Protein AF-0000000069873260 (afdb_homodimer)

Foldseek 3Di:
DDDDFKDKDKFFWQFAWDWDADPVGKIKIKTKGWGKDWDQDPVRDIDIDTDIAIEMEIHPQRVCRNVPGGGGFMKMFMFGKDKDWDADPVVRDIDIDIHTYGPDMDGDDDPPPPPPVPPPPPPPPPPPPCPDDDDDPDPPPPPPDDDPPPDPPPPPPDDPDDDPDD/DDDDFKDKDKFFWQFAWDWDADPVGKIKIKTKGWGKDWDQDPVRDIDIDTDIAIEMEIHPQRVCRNVPGGGGFMKMFMFGKDKDWDADPVVRDIDIDIHTYGPDMDGDDDPPPPPPVPPPPPPPPPPDPDPDDDDDPPPPPCPPDDDDDPPDDPPPPDDPPDDDDD

InterPro domains:
  IPR000424 Primosome PriB/single-strand DNA-binding [PF00436] (4-107)
  IPR000424 Primosome PriB/single-strand DNA-binding [PS50935] (4-109)
  IPR000424 Primosome PriB/single-strand DNA-binding [cd04496] (7-107)
  IPR011344 Single-stranded DNA-binding protein [MF_00984] (4-112)
  IPR011344 Single-stranded DNA-binding protein [PIRSF002070] (3-156)
  IPR011344 Single-stranded DNA-binding protein [PTHR10302] (4-121)
  IPR011344 Single-stranded DNA-binding protein [TIGR00621] (2-166)
  IPR012340 Nucleic acid-binding, OB-fold [G3DSA:2.40.50.140] (2-146)
  IPR012340 Nucleic acid-binding, OB-fold [SSF50249] (4-166)

Structure (mmCIF, N/CA/C/O backbone):
data_AF-0000000069873260-model_v1
#
loop_
_entity.id
_entity.type
_entity.pdbx_description
1 polymer 'Single-stranded DNA-binding protein'
#
loop_
_atom_site.group_PDB
_atom_site.id
_atom_site.type_symbol
_atom_site.label_atom_id
_atom_site.label_alt_id
_atom_site.label_comp_id
_atom_site.label_asym_id
_atom_site.label_entity_id
_atom_site.label_seq_id
_atom_site.pdbx_PDB_ins_code
_atom_site.Cartn_x
_atom_site.Cartn_y
_atom_site.Cartn_z
_atom_site.occupancy
_atom_site.B_iso_or_equiv
_atom_site.auth_seq_id
_atom_site.auth_comp_id
_atom_site.auth_asym_id
_atom_site.auth_atom_id
_atom_site.pdbx_PDB_model_num
ATOM 1 N N . MET A 1 1 ? -17.781 8.922 6.867 1 67.12 1 MET A N 1
ATOM 2 C CA . MET A 1 1 ? -16.656 9.523 6.156 1 67.12 1 MET A CA 1
ATOM 3 C C . MET A 1 1 ? -16.188 8.617 5.02 1 67.12 1 MET A C 1
ATOM 5 O O . MET A 1 1 ? -16.312 7.398 5.094 1 67.12 1 MET A O 1
ATOM 9 N N . ALA A 1 2 ? -15.969 9.203 3.855 1 74.94 2 ALA A N 1
ATOM 10 C CA . ALA A 1 2 ? -15.586 8.398 2.699 1 74.94 2 ALA A CA 1
ATOM 11 C C . ALA A 1 2 ? -14.203 7.781 2.891 1 74.94 2 ALA A C 1
ATOM 13 O O . ALA A 1 2 ? -13.305 8.422 3.434 1 74.94 2 ALA A O 1
ATOM 14 N N . ASN A 1 3 ? -14.031 6.441 2.807 1 91.12 3 ASN A N 1
ATOM 15 C CA . ASN A 1 3 ? -12.766 5.73 2.893 1 91.12 3 ASN A CA 1
ATOM 16 C C . ASN A 1 3 ? -12.352 5.148 1.542 1 91.12 3 ASN A C 1
ATOM 18 O O . ASN A 1 3 ? -13.211 4.77 0.739 1 91.12 3 ASN A O 1
ATOM 22 N N . LEU A 1 4 ? -11.117 5.305 1.241 1 97.25 4 LEU A N 1
ATOM 23 C CA . LEU A 1 4 ? -10.531 4.73 0.037 1 97.25 4 LEU A CA 1
ATOM 24 C C . LEU A 1 4 ? -9.227 4.004 0.363 1 97.25 4 LEU A C 1
ATOM 26 O O . LEU A 1 4 ? -8.383 4.527 1.094 1 97.25 4 LEU A O 1
ATOM 30 N N . ASN A 1 5 ? -9.125 2.854 -0.069 1 98.56 5 ASN A N 1
ATOM 31 C CA . ASN A 1 5 ? -7.953 1.996 0.044 1 98.56 5 ASN A CA 1
ATOM 32 C C . ASN A 1 5 ? -7.746 1.161 -1.217 1 98.56 5 ASN A C 1
ATOM 34 O O . ASN A 1 5 ? -8.281 0.054 -1.327 1 98.56 5 ASN A O 1
ATOM 38 N N . LYS A 1 6 ? -7.012 1.732 -2.15 1 98.81 6 LYS A N 1
ATOM 39 C CA . LYS A 1 6 ? -6.832 1.068 -3.438 1 98.81 6 LYS A CA 1
ATOM 40 C C . LYS A 1 6 ? -5.363 1.075 -3.859 1 98.81 6 LYS A C 1
ATOM 42 O O . LYS A 1 6 ? -4.68 2.092 -3.723 1 98.81 6 LYS A O 1
ATOM 47 N N . VAL A 1 7 ? -4.91 -0.075 -4.316 1 98.88 7 VAL A N 1
ATOM 48 C CA . VAL A 1 7 ? -3.533 -0.26 -4.762 1 98.88 7 VAL A CA 1
ATOM 49 C C . VAL A 1 7 ? -3.52 -0.895 -6.152 1 98.88 7 VAL A C 1
ATOM 51 O O . VAL A 1 7 ? -4.285 -1.823 -6.426 1 98.88 7 VAL A O 1
ATOM 54 N N . PHE A 1 8 ? -2.68 -0.428 -7.012 1 98.88 8 PHE A N 1
ATOM 55 C CA . PHE A 1 8 ? -2.418 -0.994 -8.328 1 98.88 8 PHE A CA 1
ATOM 56 C C . PHE A 1 8 ? -0.93 -1.269 -8.516 1 98.88 8 PHE A C 1
ATOM 58 O O . PHE A 1 8 ? -0.11 -0.351 -8.445 1 98.88 8 PHE A O 1
ATOM 65 N N . LEU A 1 9 ? -0.632 -2.49 -8.805 1 98.75 9 LEU A N 1
ATOM 66 C CA . LEU A 1 9 ? 0.763 -2.898 -8.938 1 98.75 9 LEU A CA 1
ATOM 67 C C . LEU A 1 9 ? 0.983 -3.684 -10.227 1 98.75 9 LEU A C 1
ATOM 69 O O . LEU A 1 9 ? 0.103 -4.43 -10.664 1 98.75 9 LEU A O 1
ATOM 73 N N . MET A 1 10 ? 2.09 -3.459 -10.727 1 98.44 10 MET A N 1
ATOM 74 C CA . MET A 1 10 ? 2.609 -4.32 -11.781 1 98.44 10 MET A CA 1
ATOM 75 C C . MET A 1 10 ? 4.09 -4.617 -11.562 1 98.44 10 MET A C 1
ATOM 77 O O . MET A 1 10 ? 4.898 -3.697 -11.422 1 98.44 10 MET A O 1
ATOM 81 N N . GLY A 1 11 ? 4.449 -5.77 -11.43 1 98 11 GLY A N 1
ATOM 82 C CA . GLY A 1 11 ? 5.809 -6.238 -11.211 1 98 11 GLY A CA 1
ATOM 83 C C . GLY A 1 11 ? 5.988 -7.715 -11.516 1 98 11 GLY A C 1
ATOM 84 O O . GLY A 1 11 ? 5.098 -8.352 -12.086 1 98 11 GLY A O 1
ATOM 85 N N . ASN A 1 12 ? 7.176 -8.234 -11.227 1 97.56 12 ASN A N 1
ATOM 86 C CA . ASN A 1 12 ? 7.5 -9.633 -11.484 1 97.56 12 ASN A CA 1
ATOM 87 C C . ASN A 1 12 ? 7.629 -10.422 -10.188 1 97.56 12 ASN A C 1
ATOM 89 O O . ASN A 1 12 ? 8.156 -9.914 -9.195 1 97.56 12 ASN A O 1
ATOM 93 N N . LEU A 1 13 ? 7.188 -11.648 -10.258 1 98.19 13 LEU A N 1
ATOM 94 C CA . LEU A 1 13 ? 7.332 -12.508 -9.086 1 98.19 13 LEU A CA 1
ATOM 95 C C . LEU A 1 13 ? 8.805 -12.789 -8.797 1 98.19 13 LEU A C 1
ATOM 97 O O . LEU A 1 13 ? 9.586 -13.055 -9.719 1 98.19 13 LEU A O 1
ATOM 101 N N . THR A 1 14 ? 9.164 -12.766 -7.555 1 98.38 14 THR A N 1
ATOM 102 C CA . THR A 1 14 ? 10.547 -13.023 -7.156 1 98.38 14 THR A CA 1
ATOM 103 C C . THR A 1 14 ? 10.758 -14.516 -6.891 1 98.38 14 THR A C 1
ATOM 105 O O . THR A 1 14 ? 11.898 -14.969 -6.77 1 98.38 14 THR A O 1
ATOM 108 N N . ALA A 1 15 ? 9.75 -15.234 -6.715 1 98.56 15 ALA A N 1
ATOM 109 C CA . ALA A 1 15 ? 9.758 -16.672 -6.457 1 98.56 15 ALA A CA 1
ATOM 110 C C . ALA A 1 15 ? 8.461 -17.312 -6.93 1 98.56 15 ALA A C 1
ATOM 112 O O . ALA A 1 15 ? 7.508 -16.625 -7.293 1 98.56 15 ALA A O 1
ATOM 113 N N . ASP A 1 16 ? 8.477 -18.562 -6.918 1 98.69 16 ASP A N 1
ATOM 114 C CA . ASP A 1 16 ? 7.254 -19.281 -7.27 1 98.69 16 ASP A CA 1
ATOM 115 C C . ASP A 1 16 ? 6.164 -19.047 -6.227 1 98.69 16 ASP A C 1
ATOM 117 O O . ASP A 1 16 ? 6.445 -18.984 -5.027 1 98.69 16 ASP A O 1
ATOM 121 N N . PRO A 1 17 ? 4.906 -19 -6.691 1 98.62 17 PRO A N 1
ATOM 122 C CA . PRO A 1 17 ? 3.803 -18.812 -5.75 1 98.62 17 PRO A CA 1
ATOM 123 C C . PRO A 1 17 ? 3.641 -19.984 -4.789 1 98.62 17 PRO A C 1
ATOM 125 O O . PRO A 1 17 ? 3.963 -21.125 -5.141 1 98.62 17 PRO A O 1
ATOM 128 N N . GLU A 1 18 ? 3.18 -19.688 -3.656 1 98 18 GLU A N 1
ATOM 129 C CA . GLU A 1 18 ? 2.896 -20.703 -2.652 1 98 18 GLU A CA 1
ATOM 130 C C . GLU A 1 18 ? 1.397 -20.828 -2.402 1 98 18 GLU A C 1
ATOM 132 O O . GLU A 1 18 ? 0.84 -20.125 -1.562 1 98 18 GLU A O 1
ATOM 137 N N . LEU A 1 19 ? 0.791 -21.734 -3.078 1 98.31 19 LEU A N 1
ATOM 138 C CA . LEU A 1 19 ? -0.64 -21.984 -2.924 1 98.31 19 LEU A CA 1
ATOM 139 C C . LEU A 1 19 ? -0.907 -22.938 -1.759 1 98.31 19 LEU A C 1
ATOM 141 O O . LEU A 1 19 ? -0.305 -24 -1.675 1 98.31 19 LEU A O 1
ATOM 145 N N . ARG A 1 20 ? -1.688 -22.578 -0.923 1 98.5 20 ARG A N 1
ATOM 146 C CA . ARG A 1 20 ? -2.133 -23.406 0.198 1 98.5 20 ARG A CA 1
ATOM 147 C C . ARG A 1 20 ? -3.637 -23.266 0.41 1 98.5 20 ARG A C 1
ATOM 149 O O . ARG A 1 20 ? -4.293 -22.453 -0.234 1 98.5 20 ARG A O 1
ATOM 156 N N . TYR A 1 21 ? -4.105 -24.156 1.241 1 98.12 21 TYR A N 1
ATOM 157 C CA . TYR A 1 21 ? -5.523 -24.125 1.587 1 98.12 21 TYR A CA 1
ATOM 158 C C . TYR A 1 21 ? -5.715 -24.047 3.098 1 98.12 21 TYR A C 1
ATOM 160 O O . TYR A 1 21 ? -5.004 -24.719 3.852 1 98.12 21 TYR A O 1
ATOM 168 N N . THR A 1 22 ? -6.609 -23.203 3.52 1 97.5 22 THR A N 1
ATOM 169 C CA . THR A 1 22 ? -6.965 -23.172 4.934 1 97.5 22 THR A CA 1
ATOM 170 C C . THR A 1 22 ? -7.711 -24.438 5.332 1 97.5 22 THR A C 1
ATOM 172 O O . THR A 1 22 ? -8.172 -25.188 4.473 1 97.5 22 THR A O 1
ATOM 175 N N . PRO A 1 23 ? -7.863 -24.688 6.688 1 96.94 23 PRO A N 1
ATOM 176 C CA . PRO A 1 23 ? -8.609 -25.875 7.125 1 96.94 23 PRO A CA 1
ATOM 177 C C . PRO A 1 23 ? -10.047 -25.875 6.609 1 96.94 23 PRO A C 1
ATOM 179 O O . PRO A 1 23 ? -10.633 -26.953 6.41 1 96.94 23 PRO A O 1
ATOM 182 N N . LYS A 1 24 ? -10.555 -24.781 6.363 1 95.44 24 LYS A N 1
ATOM 183 C CA . LYS A 1 24 ? -11.922 -24.672 5.867 1 95.44 24 LYS A CA 1
ATOM 184 C C . LYS A 1 24 ? -11.977 -24.828 4.352 1 95.44 24 LYS A C 1
ATOM 186 O O . LYS A 1 24 ? -13.039 -24.703 3.742 1 95.44 24 LYS A O 1
ATOM 191 N N . GLY A 1 25 ? -10.82 -24.984 3.709 1 97.19 25 GLY A N 1
ATOM 192 C CA . GLY A 1 25 ? -10.773 -25.25 2.281 1 97.19 25 GLY A CA 1
ATOM 193 C C . GLY A 1 25 ? -10.594 -24 1.438 1 97.19 25 GLY A C 1
ATOM 194 O O . GLY A 1 25 ? -10.711 -24.062 0.211 1 97.19 25 GLY A O 1
ATOM 195 N N . THR A 1 26 ? -10.375 -22.891 2.068 1 98 26 THR A N 1
ATOM 196 C CA . THR A 1 26 ? -10.195 -21.641 1.329 1 98 26 THR A CA 1
ATOM 197 C C . THR A 1 26 ? -8.766 -21.531 0.796 1 98 26 THR A C 1
ATOM 199 O O . THR A 1 26 ? -7.805 -21.734 1.541 1 98 26 THR A O 1
ATOM 202 N N . ALA A 1 27 ? -8.656 -21.266 -0.474 1 98.75 27 ALA A N 1
ATOM 203 C CA . ALA A 1 27 ? -7.344 -21.141 -1.102 1 98.75 27 ALA A CA 1
ATOM 204 C C . ALA A 1 27 ? -6.68 -19.828 -0.705 1 98.75 27 ALA A C 1
ATOM 206 O O . ALA A 1 27 ? -7.336 -18.781 -0.637 1 98.75 27 ALA A O 1
ATOM 207 N N . VAL A 1 28 ? -5.441 -19.859 -0.455 1 98.75 28 VAL A N 1
ATOM 208 C CA . VAL A 1 28 ? -4.617 -18.688 -0.187 1 98.75 28 VAL A CA 1
ATOM 209 C C . VAL A 1 28 ? -3.273 -18.828 -0.901 1 98.75 28 VAL A C 1
ATOM 211 O O . VAL A 1 28 ? -2.631 -19.875 -0.832 1 98.75 28 VAL A O 1
ATOM 214 N N . THR A 1 29 ? -2.787 -17.812 -1.567 1 98.88 29 THR A N 1
ATOM 215 C CA . THR A 1 29 ? -1.483 -17.812 -2.223 1 98.88 29 THR A CA 1
ATOM 216 C C . THR A 1 29 ? -0.712 -16.531 -1.878 1 98.88 29 THR A C 1
ATOM 218 O O . THR A 1 29 ? -1.242 -15.43 -2 1 98.88 29 THR A O 1
ATOM 221 N N . ASP A 1 30 ? 0.427 -16.641 -1.426 1 98.62 30 ASP A N 1
ATOM 222 C CA . ASP A 1 30 ? 1.322 -15.516 -1.209 1 98.62 30 ASP A CA 1
ATOM 223 C C . ASP A 1 30 ? 2.336 -15.391 -2.344 1 98.62 30 ASP A C 1
ATOM 225 O O . ASP A 1 30 ? 2.93 -16.391 -2.764 1 98.62 30 ASP A O 1
ATOM 229 N N . ILE A 1 31 ? 2.506 -14.211 -2.83 1 98.62 31 ILE A N 1
ATOM 230 C CA . ILE A 1 31 ? 3.555 -13.914 -3.799 1 98.62 31 ILE A CA 1
ATOM 231 C C . ILE A 1 31 ? 4.324 -12.672 -3.361 1 98.62 31 ILE A C 1
ATOM 233 O O . ILE A 1 31 ? 3.846 -11.898 -2.527 1 98.62 31 ILE A O 1
ATOM 237 N N . ARG A 1 32 ? 5.473 -12.578 -3.879 1 98.5 32 ARG A N 1
ATOM 238 C CA . ARG A 1 32 ? 6.277 -11.375 -3.711 1 98.5 32 ARG A CA 1
ATOM 239 C C . ARG A 1 32 ? 6.625 -10.758 -5.062 1 98.5 32 ARG A C 1
ATOM 241 O O . ARG A 1 32 ? 7.168 -11.43 -5.938 1 98.5 32 ARG A O 1
ATOM 248 N N . LEU A 1 33 ? 6.32 -9.469 -5.188 1 98.44 33 LEU A N 1
ATOM 249 C CA . LEU A 1 33 ? 6.555 -8.758 -6.441 1 98.44 33 LEU A CA 1
ATOM 250 C C . LEU A 1 33 ? 7.781 -7.863 -6.336 1 98.44 33 LEU A C 1
ATOM 252 O O . LEU A 1 33 ? 7.996 -7.211 -5.312 1 98.44 33 LEU A O 1
ATOM 256 N N . ALA A 1 34 ? 8.594 -7.922 -7.32 1 98.38 34 ALA A N 1
ATOM 257 C CA . ALA A 1 34 ? 9.594 -6.891 -7.566 1 98.38 34 ALA A CA 1
ATOM 258 C C . ALA A 1 34 ? 9.062 -5.82 -8.508 1 98.38 34 ALA A C 1
ATOM 260 O O . ALA A 1 34 ? 8.727 -6.109 -9.664 1 98.38 34 ALA A O 1
ATOM 261 N N . ILE A 1 35 ? 8.945 -4.602 -8.078 1 97.94 35 ILE A N 1
ATOM 262 C CA . ILE A 1 35 ? 8.43 -3.488 -8.867 1 97.94 35 ILE A CA 1
ATOM 263 C C . ILE A 1 35 ? 9.523 -2.438 -9.047 1 97.94 35 ILE A C 1
ATOM 265 O O . ILE A 1 35 ? 9.961 -1.812 -8.07 1 97.94 35 ILE A O 1
ATOM 269 N N . ASN A 1 36 ? 9.867 -2.186 -10.273 1 95.44 36 ASN A N 1
ATOM 270 C CA . ASN A 1 36 ? 10.945 -1.249 -10.555 1 95.44 36 ASN A CA 1
ATOM 271 C C . ASN A 1 36 ? 10.414 0.153 -10.836 1 95.44 36 ASN A C 1
ATOM 273 O O . ASN A 1 36 ? 9.312 0.31 -11.367 1 95.44 36 ASN A O 1
ATOM 277 N N . ARG A 1 37 ? 11.203 0.999 -10.391 1 91.69 37 ARG A N 1
ATOM 278 C CA . ARG A 1 37 ? 10.938 2.406 -10.672 1 91.69 37 ARG A CA 1
ATOM 279 C C . ARG A 1 37 ? 12.172 3.098 -11.234 1 91.69 37 ARG A C 1
ATOM 281 O O . ARG A 1 37 ? 13.273 2.951 -10.703 1 91.69 37 ARG A O 1
ATOM 288 N N . TYR A 1 38 ? 11.883 3.836 -12.367 1 87.5 38 TYR A N 1
ATOM 289 C CA . TYR A 1 38 ? 12.953 4.625 -12.969 1 87.5 38 TYR A CA 1
ATOM 290 C C . TYR A 1 38 ? 12.719 6.117 -12.758 1 87.5 38 TYR A C 1
ATOM 292 O O . TYR A 1 38 ? 11.602 6.609 -12.969 1 87.5 38 TYR A O 1
ATOM 300 N N . TYR A 1 39 ? 13.797 6.762 -12.234 1 82 39 TYR A N 1
ATOM 301 C CA . TYR A 1 39 ? 13.625 8.195 -12.031 1 82 39 TYR A CA 1
ATOM 302 C C . TYR A 1 39 ? 14.953 8.93 -12.219 1 82 39 TYR A C 1
ATOM 304 O O . TYR A 1 39 ? 16.016 8.32 -12.164 1 82 39 TYR A O 1
ATOM 312 N N . ALA A 1 40 ? 14.758 10.141 -12.734 1 78.44 40 ALA A N 1
ATOM 313 C CA . ALA A 1 40 ? 15.93 10.977 -12.977 1 78.44 40 ALA A CA 1
ATOM 314 C C . ALA A 1 40 ? 16.531 11.477 -11.656 1 78.44 40 ALA A C 1
ATOM 316 O O . ALA A 1 40 ? 15.82 12.07 -10.836 1 78.44 40 ALA A O 1
ATOM 317 N N . GLY A 1 41 ? 17.719 11.07 -11.297 1 71.88 41 GLY A N 1
ATOM 318 C CA . GLY A 1 41 ? 18.406 11.547 -10.109 1 71.88 41 GLY A CA 1
ATOM 319 C C . GLY A 1 41 ? 18.938 12.961 -10.258 1 71.88 41 GLY A C 1
ATOM 320 O O . GLY A 1 41 ? 18.625 13.648 -11.227 1 71.88 41 GLY A O 1
ATOM 321 N N . ASP A 1 42 ? 19.547 13.523 -9.195 1 68.31 42 ASP A N 1
ATOM 322 C CA . ASP A 1 42 ? 20.109 14.875 -9.156 1 68.31 42 ASP A CA 1
ATOM 323 C C . ASP A 1 42 ? 21.047 15.117 -10.336 1 68.31 42 ASP A C 1
ATOM 325 O O . ASP A 1 42 ? 21.078 16.203 -10.898 1 68.31 42 ASP A O 1
ATOM 329 N N . ASN A 1 43 ? 21.781 14.141 -10.688 1 68.81 43 ASN A N 1
ATOM 330 C CA . ASN A 1 43 ? 22.766 14.336 -11.742 1 68.81 43 ASN A CA 1
ATOM 331 C C . ASN A 1 43 ? 22.266 13.82 -13.086 1 68.81 43 ASN A C 1
ATOM 333 O O . ASN A 1 43 ? 23.047 13.414 -13.938 1 68.81 43 ASN A O 1
ATOM 337 N N . SER A 1 44 ? 21.016 13.859 -13.172 1 68.25 44 SER A N 1
ATOM 338 C CA . SER A 1 44 ? 20.406 13.469 -14.438 1 68.25 44 SER A CA 1
ATOM 339 C C . SER A 1 44 ? 20.672 12.008 -14.758 1 68.25 44 SER A C 1
ATOM 341 O O . SER A 1 44 ? 20.547 11.578 -15.906 1 68.25 44 SER A O 1
ATOM 343 N N . GLU A 1 45 ? 21.375 11.383 -13.836 1 76.56 45 GLU A N 1
ATOM 344 C CA . GLU A 1 45 ? 21.578 9.953 -14.07 1 76.56 45 GLU A CA 1
ATOM 345 C C . GLU A 1 45 ? 20.328 9.156 -13.664 1 76.56 45 GLU A C 1
ATOM 347 O O . GLU A 1 45 ? 19.719 9.445 -12.641 1 76.56 45 GLU A O 1
ATOM 352 N N . ARG A 1 46 ? 19.938 8.391 -14.547 1 80.19 46 ARG A N 1
ATOM 353 C CA . ARG A 1 46 ? 18.797 7.504 -14.312 1 80.19 46 ARG A CA 1
ATOM 354 C C . ARG A 1 46 ? 19.078 6.559 -13.148 1 80.19 46 ARG A C 1
ATOM 356 O O . ARG A 1 46 ? 20.109 5.895 -13.117 1 80.19 46 ARG A O 1
ATOM 363 N N . GLN A 1 47 ? 18.25 6.746 -12.094 1 86.25 47 GLN A N 1
ATOM 364 C CA . GLN A 1 47 ? 18.359 5.855 -10.945 1 86.25 47 GLN A CA 1
ATOM 365 C C . GLN A 1 47 ? 17.219 4.84 -10.93 1 86.25 47 GLN A C 1
ATOM 367 O O . GLN A 1 47 ? 16.125 5.125 -11.414 1 86.25 47 GLN A O 1
ATOM 372 N N . GLU A 1 48 ? 17.578 3.66 -10.586 1 87.75 48 GLU A N 1
ATOM 373 C CA . GLU A 1 48 ? 16.594 2.582 -10.5 1 87.75 48 GLU A CA 1
ATOM 374 C C . GLU A 1 48 ? 16.406 2.125 -9.055 1 87.75 48 GLU A C 1
ATOM 376 O O . GLU A 1 48 ? 17.375 1.991 -8.305 1 87.75 48 GLU A O 1
ATOM 381 N N . GLU A 1 49 ? 15.164 2.006 -8.727 1 91.88 49 GLU A N 1
ATOM 382 C CA . GLU A 1 49 ? 14.805 1.464 -7.414 1 91.88 49 GLU A CA 1
ATOM 383 C C . GLU A 1 49 ? 13.797 0.327 -7.543 1 91.88 49 GLU A C 1
ATOM 385 O O . GLU A 1 49 ? 12.875 0.398 -8.359 1 91.88 49 GLU A O 1
ATOM 390 N N . THR A 1 50 ? 14.031 -0.744 -6.723 1 96 50 THR A N 1
ATOM 391 C CA . THR A 1 50 ? 13.102 -1.866 -6.703 1 96 50 THR A CA 1
ATOM 392 C C . THR A 1 50 ? 12.359 -1.931 -5.371 1 96 50 THR A C 1
ATOM 394 O O . THR A 1 50 ? 12.969 -1.855 -4.309 1 96 50 THR A O 1
ATOM 397 N N . THR A 1 51 ? 11.094 -1.987 -5.488 1 97.94 51 THR A N 1
ATOM 398 C CA . THR A 1 51 ? 10.258 -2.201 -4.309 1 97.94 51 THR A CA 1
ATOM 399 C C . THR A 1 51 ? 9.727 -3.631 -4.273 1 97.94 51 THR A C 1
ATOM 401 O O . THR A 1 51 ? 9.102 -4.086 -5.234 1 97.94 51 THR A O 1
ATOM 404 N N . PHE A 1 52 ? 10.008 -4.293 -3.17 1 97.88 52 PHE A N 1
ATOM 405 C CA . PHE A 1 52 ? 9.461 -5.629 -2.986 1 97.88 52 PHE A CA 1
ATOM 406 C C . PHE A 1 52 ? 8.18 -5.582 -2.17 1 97.88 52 PHE A C 1
ATOM 408 O O . PHE A 1 52 ? 8.148 -5 -1.082 1 97.88 52 PHE A O 1
ATOM 415 N N . VAL A 1 53 ? 7.172 -6.152 -2.703 1 98.56 53 VAL A N 1
ATOM 416 C CA . VAL A 1 53 ? 5.859 -6.078 -2.064 1 98.56 53 VAL A CA 1
ATOM 417 C C . VAL A 1 53 ? 5.297 -7.484 -1.88 1 98.56 53 VAL A C 1
ATOM 419 O O . VAL A 1 53 ? 5.199 -8.25 -2.842 1 98.56 53 VAL A O 1
ATOM 422 N N . ASP A 1 54 ? 4.895 -7.785 -0.662 1 98.56 54 ASP A N 1
ATOM 423 C CA . ASP A 1 54 ? 4.168 -9.023 -0.387 1 98.56 54 ASP A CA 1
ATOM 424 C C . ASP A 1 54 ? 2.684 -8.867 -0.704 1 98.56 54 ASP A C 1
ATOM 426 O O . ASP A 1 54 ? 2.037 -7.934 -0.228 1 98.56 54 ASP A O 1
ATOM 430 N N . VAL A 1 55 ? 2.172 -9.766 -1.473 1 98.81 55 VAL A N 1
ATOM 431 C CA . VAL A 1 55 ? 0.766 -9.766 -1.866 1 98.81 55 VAL A CA 1
ATOM 432 C C . VAL A 1 55 ? 0.117 -11.086 -1.468 1 98.81 55 VAL A C 1
ATOM 434 O O . VAL A 1 55 ? 0.648 -12.156 -1.765 1 98.81 55 VAL A O 1
ATOM 437 N N . THR A 1 56 ? -1.012 -11.023 -0.832 1 98.88 56 THR A N 1
ATOM 438 C CA . THR A 1 56 ? -1.799 -12.211 -0.506 1 98.88 56 THR A CA 1
ATOM 439 C C . THR A 1 56 ? -3.066 -12.266 -1.355 1 98.88 56 THR A C 1
ATOM 441 O O . THR A 1 56 ? -3.801 -11.281 -1.45 1 98.88 56 THR A O 1
ATOM 444 N N . LEU A 1 57 ? -3.312 -13.328 -1.968 1 98.88 57 LEU A N 1
ATOM 445 C CA . LEU A 1 57 ? -4.496 -13.586 -2.781 1 98.88 57 LEU A CA 1
ATOM 446 C C . LEU A 1 57 ? -5.367 -14.664 -2.146 1 98.88 57 LEU A C 1
ATOM 448 O O . LEU A 1 57 ? -4.852 -15.641 -1.603 1 98.88 57 LEU A O 1
ATOM 452 N N . TRP A 1 58 ? -6.645 -14.508 -2.271 1 98.56 58 TRP A N 1
ATOM 453 C CA . TRP A 1 58 ? -7.582 -15.461 -1.691 1 98.56 58 TRP A CA 1
ATOM 454 C C . TRP A 1 58 ? -8.5 -16.031 -2.762 1 98.56 58 TRP A C 1
ATOM 456 O O . TRP A 1 58 ? -8.648 -15.461 -3.842 1 98.56 58 TRP A O 1
ATOM 466 N N . ASN A 1 59 ? -9.023 -17.219 -2.459 1 98.19 59 ASN A N 1
ATOM 467 C CA . ASN A 1 59 ? -10.062 -17.844 -3.266 1 98.19 59 ASN A CA 1
ATOM 468 C C . ASN A 1 59 ? -9.633 -18 -4.723 1 98.19 59 ASN A C 1
ATOM 470 O O . ASN A 1 59 ? -8.57 -18.562 -5 1 98.19 59 ASN A O 1
ATOM 474 N N . ARG A 1 60 ? -10.453 -17.594 -5.613 1 98.31 60 ARG A N 1
ATOM 475 C CA . ARG A 1 60 ? -10.203 -17.812 -7.031 1 98.31 60 ARG A CA 1
ATOM 476 C C . ARG A 1 60 ? -8.891 -17.172 -7.465 1 98.31 60 ARG A C 1
ATOM 478 O O . ARG A 1 60 ? -8.133 -17.75 -8.242 1 98.31 60 ARG A O 1
ATOM 485 N N . GLN A 1 61 ? -8.602 -15.969 -7.004 1 98.69 61 GLN A N 1
ATOM 486 C CA . GLN A 1 61 ? -7.363 -15.289 -7.363 1 98.69 61 GLN A CA 1
ATOM 487 C C . GLN A 1 61 ? -6.145 -16.078 -6.891 1 98.69 61 GLN A C 1
ATOM 489 O O . GLN A 1 61 ? -5.113 -16.094 -7.566 1 98.69 61 GLN A O 1
ATOM 494 N N . ALA A 1 62 ? -6.285 -16.672 -5.723 1 98.88 62 ALA A N 1
ATOM 495 C CA . ALA A 1 62 ? -5.215 -17.516 -5.195 1 98.88 62 ALA A CA 1
ATOM 496 C C . ALA A 1 62 ? -4.941 -18.703 -6.121 1 98.88 62 ALA A C 1
ATOM 498 O O . ALA A 1 62 ? -3.785 -19 -6.422 1 98.88 62 ALA A O 1
ATOM 499 N N . GLU A 1 63 ? -5.961 -19.281 -6.496 1 98.69 63 GLU A N 1
ATOM 500 C CA . GLU A 1 63 ? -5.832 -20.438 -7.375 1 98.69 63 GLU A CA 1
ATOM 501 C C . GLU A 1 63 ? -5.238 -20.047 -8.727 1 98.69 63 GLU A C 1
ATOM 503 O O . GLU A 1 63 ? -4.371 -20.75 -9.258 1 98.69 63 GLU A O 1
ATOM 508 N N . VAL A 1 64 ? -5.75 -18.969 -9.234 1 98.31 64 VAL A N 1
ATOM 509 C CA . VAL A 1 64 ? -5.234 -18.484 -10.508 1 98.31 64 VAL A CA 1
ATOM 510 C C . VAL A 1 64 ? -3.73 -18.234 -10.398 1 98.31 64 VAL A C 1
ATOM 512 O O . VAL A 1 64 ? -2.953 -18.703 -11.234 1 98.31 64 VAL A O 1
ATOM 515 N N . ALA A 1 65 ? -3.305 -17.547 -9.422 1 98.69 65 ALA A N 1
ATOM 516 C CA . ALA A 1 65 ? -1.889 -17.234 -9.234 1 98.69 65 ALA A CA 1
ATOM 517 C C . ALA A 1 65 ? -1.071 -18.516 -9.031 1 98.69 65 ALA A C 1
ATOM 519 O O . ALA A 1 65 ? -0.015 -18.688 -9.648 1 98.69 65 ALA A O 1
ATOM 520 N N . GLY A 1 66 ? -1.532 -19.359 -8.164 1 98.38 66 GLY A N 1
ATOM 521 C CA . GLY A 1 66 ? -0.825 -20.594 -7.855 1 98.38 66 GLY A CA 1
ATOM 522 C C . GLY A 1 66 ? -0.646 -21.5 -9.062 1 98.38 66 GLY A C 1
ATOM 523 O O . GLY A 1 66 ? 0.37 -22.188 -9.18 1 98.38 66 GLY A O 1
ATOM 524 N N . ASN A 1 67 ? -1.591 -21.453 -9.977 1 97.5 67 ASN A N 1
ATOM 525 C CA . ASN A 1 67 ? -1.606 -22.406 -11.086 1 97.5 67 ASN A CA 1
ATOM 526 C C . ASN A 1 67 ? -0.937 -21.828 -12.328 1 97.5 67 ASN A C 1
ATOM 528 O O . ASN A 1 67 ? -0.427 -22.578 -13.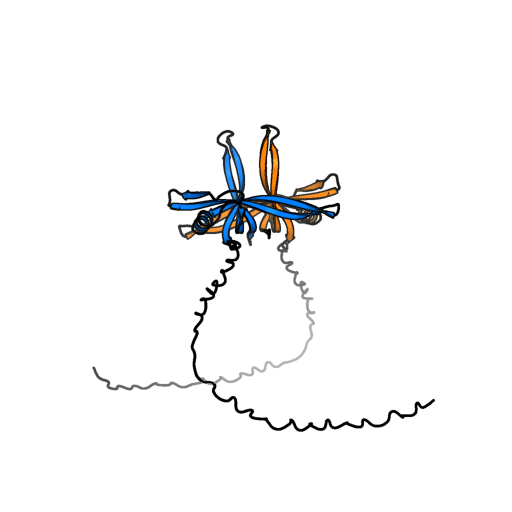164 1 97.5 67 ASN A O 1
ATOM 532 N N . TYR A 1 68 ? -0.942 -20.5 -12.406 1 97.5 68 TYR A N 1
ATOM 533 C CA . TYR A 1 68 ? -0.575 -19.969 -13.711 1 97.5 68 TYR A CA 1
ATOM 534 C C . TYR A 1 68 ? 0.653 -19.062 -13.609 1 97.5 68 TYR A C 1
ATOM 536 O O . TYR A 1 68 ? 1.242 -18.688 -14.625 1 97.5 68 TYR A O 1
ATOM 544 N N . LEU A 1 69 ? 1.03 -18.688 -12.422 1 97.75 69 LEU A N 1
ATOM 545 C CA . LEU A 1 69 ? 2.199 -17.828 -12.281 1 97.75 69 LEU A CA 1
ATOM 546 C C . LEU A 1 69 ? 3.41 -18.625 -11.812 1 97.75 69 LEU A C 1
ATOM 548 O O . LEU A 1 69 ? 3.264 -19.703 -11.234 1 97.75 69 LEU A O 1
ATOM 552 N N . SER A 1 70 ? 4.57 -18.094 -12.125 1 98 70 SER A N 1
ATOM 553 C CA . SER A 1 70 ? 5.855 -18.641 -11.695 1 98 70 SER A CA 1
ATOM 554 C C . SER A 1 70 ? 6.867 -17.516 -11.453 1 98 70 SER A C 1
ATOM 556 O O . SER A 1 70 ? 6.633 -16.375 -11.828 1 98 70 SER A O 1
ATOM 558 N N . LYS A 1 71 ? 7.934 -17.922 -10.836 1 97.81 71 LYS A N 1
ATOM 559 C CA . LYS A 1 71 ? 9.008 -16.953 -10.633 1 97.81 71 LYS A CA 1
ATOM 560 C C . LYS A 1 71 ? 9.344 -16.219 -11.922 1 97.81 71 LYS A C 1
ATOM 562 O O . LYS A 1 71 ? 9.43 -16.844 -12.992 1 97.81 71 LYS A O 1
ATOM 567 N N . GLY A 1 72 ? 9.531 -14.891 -11.766 1 96.69 72 GLY A N 1
ATOM 568 C CA . GLY A 1 72 ? 9.961 -14.102 -12.914 1 96.69 72 GLY A CA 1
ATOM 569 C C . GLY A 1 72 ? 8.805 -13.617 -13.766 1 96.69 72 GLY A C 1
ATOM 570 O O . GLY A 1 72 ? 8.969 -12.695 -14.57 1 96.69 72 GLY A O 1
ATOM 571 N N . ARG A 1 73 ? 7.602 -14.188 -13.648 1 96.06 73 ARG A N 1
ATOM 572 C CA . ARG A 1 73 ? 6.441 -13.781 -14.438 1 96.06 73 ARG A CA 1
ATOM 573 C C . ARG A 1 73 ? 5.871 -12.461 -13.93 1 96.06 73 ARG A C 1
ATOM 575 O O . ARG A 1 73 ? 5.812 -12.227 -12.727 1 96.06 73 ARG A O 1
ATOM 582 N N . GLY A 1 74 ? 5.469 -11.711 -14.938 1 96.81 74 GLY A N 1
ATOM 583 C CA . GLY A 1 74 ? 4.82 -10.453 -14.617 1 96.81 74 GLY A CA 1
ATOM 584 C C . GLY A 1 74 ? 3.34 -10.602 -14.32 1 96.81 74 GLY A C 1
ATOM 585 O O . GLY A 1 74 ? 2.672 -11.469 -14.891 1 96.81 74 GLY A O 1
ATOM 586 N N . VAL A 1 75 ? 2.83 -9.695 -13.492 1 98.06 75 VAL A N 1
ATOM 587 C CA . VAL A 1 75 ? 1.411 -9.742 -13.156 1 98.06 75 VAL A CA 1
ATOM 588 C C . VAL A 1 75 ? 0.931 -8.352 -12.758 1 98.06 75 VAL A C 1
ATOM 590 O O . VAL A 1 75 ? 1.687 -7.574 -12.164 1 98.06 75 VAL A O 1
ATOM 593 N N . PHE A 1 76 ? -0.228 -8.039 -13.133 1 98.69 76 PHE A N 1
ATOM 594 C CA . PHE A 1 76 ? -0.937 -6.871 -12.625 1 98.69 76 PHE A CA 1
ATOM 595 C C . PHE A 1 76 ? -1.79 -7.234 -11.422 1 98.69 76 PHE A C 1
ATOM 597 O O . PHE A 1 76 ? -2.506 -8.234 -11.438 1 98.69 76 PHE A O 1
ATOM 604 N N . VAL A 1 77 ? -1.726 -6.477 -10.305 1 98.81 77 VAL A N 1
ATOM 605 C CA . VAL A 1 77 ? -2.494 -6.715 -9.094 1 98.81 77 VAL A CA 1
ATOM 606 C C . VAL A 1 77 ? -3.301 -5.465 -8.734 1 98.81 77 VAL A C 1
ATOM 608 O O . VAL A 1 77 ? -2.748 -4.367 -8.648 1 98.81 77 VAL A O 1
ATOM 611 N N . GLU A 1 78 ? -4.535 -5.586 -8.664 1 98.94 78 GLU A N 1
ATOM 612 C CA . GLU A 1 78 ? -5.426 -4.621 -8.031 1 98.94 78 GLU A CA 1
ATOM 613 C C . GLU A 1 78 ? -5.867 -5.094 -6.648 1 98.94 78 GLU A C 1
ATOM 615 O O . GLU A 1 78 ? -6.359 -6.215 -6.496 1 98.94 78 GLU A O 1
ATOM 620 N N . GLY A 1 79 ? -5.75 -4.25 -5.617 1 98.81 79 GLY A N 1
ATOM 621 C CA . GLY A 1 79 ? -6.117 -4.695 -4.281 1 98.81 79 GLY A CA 1
ATOM 622 C C . GLY A 1 79 ? -6.176 -3.562 -3.271 1 98.81 79 GLY A C 1
ATOM 623 O O . GLY A 1 79 ? -6.605 -2.455 -3.596 1 98.81 79 GLY A O 1
ATOM 624 N N . ARG A 1 80 ? -5.832 -3.9 -2.061 1 98.56 80 ARG A N 1
ATOM 625 C CA . ARG A 1 80 ? -5.871 -2.957 -0.949 1 98.56 80 ARG A CA 1
ATOM 626 C C . ARG A 1 80 ? -4.758 -3.244 0.052 1 98.56 80 ARG A C 1
ATOM 628 O O . ARG A 1 80 ? -4.262 -4.371 0.13 1 98.56 80 ARG A O 1
ATOM 635 N N . LEU A 1 81 ? -4.434 -2.225 0.812 1 98.69 81 LEU A N 1
ATOM 636 C CA . LEU A 1 81 ? -3.479 -2.402 1.899 1 98.69 81 LEU A CA 1
ATOM 637 C C . LEU A 1 81 ? -4.152 -3.018 3.121 1 98.69 81 LEU A C 1
ATOM 639 O O . LEU A 1 81 ? -5.297 -2.689 3.434 1 98.69 81 LEU A O 1
ATOM 643 N N . GLN A 1 82 ? -3.49 -3.814 3.771 1 98.12 82 GLN A N 1
ATOM 644 C CA . GLN A 1 82 ? -3.916 -4.414 5.035 1 98.12 82 GLN A CA 1
ATOM 645 C C . GLN A 1 82 ? -2.766 -4.461 6.035 1 98.12 82 GLN A C 1
ATOM 647 O O . GLN A 1 82 ? -1.638 -4.805 5.68 1 98.12 82 GLN A O 1
ATOM 652 N N . LEU A 1 83 ? -3.004 -4.098 7.238 1 97.38 83 LEU A N 1
ATOM 653 C CA . LEU A 1 83 ? -2.01 -4.172 8.305 1 97.38 83 LEU A CA 1
ATOM 654 C C . LEU A 1 83 ? -2.215 -5.418 9.156 1 97.38 83 LEU A C 1
ATOM 656 O O . LEU A 1 83 ? -3.213 -5.531 9.867 1 97.38 83 LEU A O 1
ATOM 660 N N . ASP A 1 84 ? -1.262 -6.281 9.086 1 95 84 ASP A N 1
ATOM 661 C CA . ASP A 1 84 ? -1.292 -7.473 9.93 1 95 84 ASP A CA 1
ATOM 662 C C . ASP A 1 84 ? -0.612 -7.211 11.273 1 95 84 ASP A C 1
ATOM 664 O O . ASP A 1 84 ? 0.387 -6.492 11.336 1 95 84 ASP A O 1
ATOM 668 N N . SER A 1 85 ? -1.202 -7.805 12.297 1 93.44 85 SER A N 1
ATOM 669 C CA . SER A 1 85 ? -0.621 -7.684 13.625 1 93.44 85 SER A CA 1
ATOM 670 C C . SER A 1 85 ? -0.544 -9.039 14.32 1 93.44 85 SER A C 1
ATOM 672 O O . SER A 1 85 ? -1.46 -9.852 14.203 1 93.44 85 SER A O 1
ATOM 674 N N . TRP A 1 86 ? 0.618 -9.227 14.914 1 90.56 86 TRP A N 1
ATOM 675 C CA . TRP A 1 86 ? 0.781 -10.453 15.688 1 90.56 86 TRP A CA 1
ATOM 676 C C . TRP A 1 86 ? 1.762 -10.242 16.828 1 90.56 86 TRP A C 1
ATOM 678 O O . TRP A 1 86 ? 2.42 -9.203 16.922 1 90.56 86 TRP A O 1
ATOM 688 N N . GLU A 1 87 ? 1.65 -11.188 17.797 1 88.62 87 GLU A N 1
ATOM 689 C CA . GLU A 1 87 ? 2.572 -11.133 18.938 1 88.62 87 GLU A CA 1
ATOM 690 C C . GLU A 1 87 ? 3.779 -12.039 18.703 1 88.62 87 GLU A C 1
ATOM 692 O O . GLU A 1 87 ? 3.627 -13.219 18.391 1 88.62 87 GLU A O 1
ATOM 697 N N . ASP A 1 88 ? 4.953 -11.312 18.844 1 79.75 88 ASP A N 1
ATOM 698 C CA . ASP A 1 88 ? 6.172 -12.109 18.719 1 79.75 88 ASP A CA 1
ATOM 699 C C . ASP A 1 88 ? 6.324 -13.062 19.906 1 79.75 88 ASP A C 1
ATOM 701 O O . ASP A 1 88 ? 6.371 -12.625 21.062 1 79.75 88 ASP A O 1
ATOM 705 N N . LYS A 1 89 ? 6.27 -14.352 19.719 1 75 89 LYS A N 1
ATOM 706 C CA . LYS A 1 89 ? 6.305 -15.359 20.766 1 75 89 LYS A CA 1
ATOM 707 C C . LYS A 1 89 ? 7.59 -15.25 21.594 1 75 89 LYS A C 1
ATOM 709 O O . LYS A 1 89 ? 7.578 -15.477 22.797 1 75 89 LYS A O 1
ATOM 714 N N . ALA A 1 90 ? 8.664 -14.977 21 1 72.19 90 ALA A N 1
ATOM 715 C CA . ALA A 1 90 ? 9.945 -14.945 21.688 1 72.19 90 ALA A CA 1
ATOM 716 C C . ALA A 1 90 ? 10.07 -13.695 22.562 1 72.19 90 ALA A C 1
ATOM 718 O O . ALA A 1 90 ? 10.547 -13.773 23.703 1 72.19 90 ALA A O 1
ATOM 719 N N . SER A 1 91 ? 9.602 -12.609 22.094 1 75.94 91 SER A N 1
ATOM 720 C CA . SER A 1 91 ? 9.844 -11.344 22.781 1 75.94 91 SER A CA 1
ATOM 721 C C . SER A 1 91 ? 8.578 -10.82 23.438 1 75.94 91 SER A C 1
ATOM 723 O O . SER A 1 91 ? 8.641 -9.945 24.297 1 75.94 91 SER A O 1
ATOM 725 N N . GLY A 1 92 ? 7.449 -11.453 23 1 79.12 92 GLY A N 1
ATOM 726 C CA . GLY A 1 92 ? 6.184 -10.953 23.516 1 79.12 92 GLY A CA 1
ATOM 727 C C . GLY A 1 92 ? 5.801 -9.602 22.938 1 79.12 92 GLY A C 1
ATOM 728 O O . GLY A 1 92 ? 4.816 -8.992 23.359 1 79.12 92 GLY A O 1
ATOM 729 N N . GLN A 1 93 ? 6.633 -9.188 22.047 1 84.31 93 GLN A N 1
ATOM 730 C CA . GLN A 1 93 ? 6.391 -7.871 21.469 1 84.31 93 GLN A CA 1
ATOM 731 C C . GLN A 1 93 ? 5.398 -7.949 20.312 1 84.31 93 GLN A C 1
ATOM 733 O O . GLN A 1 93 ? 5.418 -8.906 19.531 1 84.31 93 GLN A O 1
ATOM 738 N N . LYS A 1 94 ? 4.523 -6.906 20.25 1 89.56 94 LYS A N 1
ATOM 739 C CA . LYS A 1 94 ? 3.566 -6.801 19.156 1 89.56 94 LYS A CA 1
ATOM 740 C C . LYS A 1 94 ? 4.258 -6.371 17.859 1 89.56 94 LYS A C 1
ATOM 742 O O . LYS A 1 94 ? 5.031 -5.414 17.859 1 89.56 94 LYS A O 1
ATOM 747 N N . ARG A 1 95 ? 4.039 -7.203 16.828 1 90.19 95 ARG A N 1
ATOM 748 C CA . ARG A 1 95 ? 4.625 -6.891 15.523 1 90.19 95 ARG A CA 1
ATOM 749 C C . ARG A 1 95 ? 3.537 -6.586 14.492 1 90.19 95 ARG A C 1
ATOM 751 O O . ARG A 1 95 ? 2.41 -7.074 14.609 1 90.19 95 ARG A O 1
ATOM 758 N N . THR A 1 96 ? 3.854 -5.645 13.656 1 93.31 96 THR A N 1
ATOM 759 C CA . THR A 1 96 ? 2.93 -5.309 12.578 1 93.31 96 THR A CA 1
ATOM 760 C C . THR A 1 96 ? 3.635 -5.359 11.219 1 93.31 96 THR A C 1
ATOM 762 O O . THR A 1 96 ? 4.852 -5.172 11.141 1 93.31 96 THR A O 1
ATOM 765 N N . LYS A 1 97 ? 2.867 -5.656 10.188 1 95.44 97 LYS A N 1
ATOM 766 C CA . LYS A 1 97 ? 3.373 -5.664 8.82 1 95.44 97 LYS A CA 1
ATOM 767 C C . LYS A 1 97 ? 2.291 -5.227 7.832 1 95.44 97 LYS A C 1
ATOM 769 O O . LYS A 1 97 ? 1.193 -5.785 7.82 1 95.44 97 LYS A O 1
ATOM 774 N N . LEU A 1 98 ? 2.613 -4.215 7.078 1 97.88 98 LEU A N 1
ATOM 775 C CA . LEU A 1 98 ? 1.729 -3.793 6 1 97.88 98 LEU A CA 1
ATOM 776 C C . LEU A 1 98 ? 1.913 -4.676 4.77 1 97.88 98 LEU A C 1
ATOM 778 O O . LEU A 1 98 ? 3.045 -4.973 4.379 1 97.88 98 LEU A O 1
ATOM 782 N N . ARG A 1 99 ? 0.833 -5.125 4.188 1 98.25 99 ARG A N 1
ATOM 783 C CA . ARG A 1 99 ? 0.871 -5.93 2.971 1 98.25 99 ARG A CA 1
ATOM 784 C C . ARG A 1 99 ? -0.269 -5.555 2.031 1 98.25 99 ARG A C 1
ATOM 786 O O . ARG A 1 99 ? -1.125 -4.738 2.379 1 98.25 99 ARG A O 1
ATOM 793 N N . VAL A 1 100 ? -0.237 -6.164 0.882 1 98.88 100 VAL A N 1
ATOM 794 C CA . VAL A 1 100 ? -1.313 -5.957 -0.082 1 98.88 100 VAL A CA 1
ATOM 795 C C . VAL A 1 100 ? -2.188 -7.207 -0.156 1 98.88 100 VAL A C 1
ATOM 797 O O . VAL A 1 100 ? -1.677 -8.32 -0.296 1 98.88 100 VAL A O 1
ATOM 800 N N . ILE A 1 101 ? -3.467 -7.012 0.007 1 98.75 101 ILE A N 1
ATOM 801 C CA . ILE A 1 101 ? -4.441 -8.039 -0.344 1 98.75 101 ILE A CA 1
ATOM 802 C C . ILE A 1 101 ? -4.883 -7.855 -1.795 1 98.75 101 ILE A C 1
ATOM 804 O O . ILE A 1 101 ? -5.504 -6.848 -2.139 1 98.75 101 ILE A O 1
ATOM 808 N N . GLY A 1 102 ? -4.465 -8.789 -2.633 1 98.81 102 GLY A N 1
ATOM 809 C CA . GLY A 1 102 ? -4.875 -8.734 -4.027 1 98.81 102 GLY A CA 1
ATOM 810 C C . GLY A 1 102 ? -6.32 -9.156 -4.242 1 98.81 102 GLY A C 1
ATOM 811 O O . GLY A 1 102 ? -6.707 -10.273 -3.887 1 98.81 102 GLY A O 1
ATOM 812 N N . GLU A 1 103 ? -7.105 -8.352 -4.832 1 98.31 103 GLU A N 1
ATOM 813 C CA . GLU A 1 103 ? -8.516 -8.625 -5.09 1 98.31 103 GLU A CA 1
ATOM 814 C C . GLU A 1 103 ? -8.734 -9.078 -6.531 1 98.31 103 GLU A C 1
ATOM 816 O O . GLU A 1 103 ? -9.672 -9.828 -6.812 1 98.31 103 GLU A O 1
ATOM 821 N N . ASN A 1 104 ? -7.945 -8.555 -7.426 1 98.62 104 ASN A N 1
ATOM 822 C CA . ASN A 1 104 ? -7.945 -8.945 -8.836 1 98.62 104 ASN A CA 1
ATOM 823 C C . ASN A 1 104 ? -6.531 -8.984 -9.398 1 98.62 104 ASN A C 1
ATOM 825 O O . ASN A 1 104 ? -5.707 -8.117 -9.094 1 98.62 104 ASN A O 1
ATOM 829 N N . ILE A 1 105 ? -6.305 -9.984 -10.195 1 98.56 105 ILE A N 1
ATOM 830 C CA . ILE A 1 105 ? -5.016 -10.023 -10.875 1 98.56 105 ILE A CA 1
ATOM 831 C C . ILE A 1 105 ? -5.234 -10.227 -12.375 1 98.56 105 ILE A C 1
ATOM 833 O O . ILE A 1 105 ? -6.246 -10.797 -12.789 1 98.56 105 ILE A O 1
ATOM 837 N N . GLN A 1 106 ? -4.379 -9.742 -13.125 1 97.94 106 GLN A N 1
ATOM 838 C CA . GLN A 1 106 ? -4.336 -9.961 -14.57 1 97.94 106 GLN A CA 1
ATOM 839 C C . GLN A 1 106 ? -2.984 -10.523 -15 1 97.94 106 GLN A C 1
ATOM 841 O O . GLN A 1 106 ? -1.94 -9.945 -14.695 1 97.94 106 GLN A O 1
ATOM 846 N N . LEU A 1 107 ? -3.029 -11.578 -15.672 1 96.5 107 LEU A N 1
ATOM 847 C CA . LEU A 1 107 ? -1.832 -12.227 -16.188 1 96.5 107 LEU A CA 1
ATOM 848 C C . LEU A 1 107 ? -1.469 -11.688 -17.562 1 96.5 107 LEU A C 1
ATOM 850 O O . LEU A 1 107 ? -2.346 -11.266 -18.328 1 96.5 107 LEU A O 1
ATOM 854 N N . PHE A 1 108 ? -0.245 -11.664 -17.828 1 93.38 108 PHE A N 1
ATOM 855 C CA . PHE A 1 108 ? 0.209 -11.234 -19.141 1 93.38 108 PHE A CA 1
ATOM 856 C C . PHE A 1 108 ? 0.519 -12.445 -20.031 1 93.38 108 PHE A C 1
ATOM 858 O O . PHE A 1 108 ? 0.966 -13.477 -19.531 1 93.38 108 PHE A O 1
ATOM 865 N N . PRO A 1 109 ? 0.223 -12.305 -21.328 1 86.44 109 PRO A N 1
ATOM 866 C CA . PRO A 1 109 ? 0.508 -13.422 -22.219 1 86.44 109 PRO A CA 1
ATOM 867 C C . PRO A 1 109 ? 1.99 -13.789 -22.266 1 86.44 109 PRO A C 1
ATOM 869 O O . PRO A 1 109 ? 2.848 -12.914 -22.125 1 86.44 109 PRO A O 1
ATOM 872 N N . ARG A 1 110 ? 2.26 -15.039 -22.219 1 76.88 110 ARG A N 1
ATOM 873 C CA . ARG A 1 110 ? 3.635 -15.492 -22.406 1 76.88 110 ARG A CA 1
ATOM 874 C C . ARG A 1 110 ? 4.145 -15.094 -23.797 1 76.88 110 ARG A C 1
ATOM 876 O O . ARG A 1 110 ? 3.371 -15.023 -24.75 1 76.88 110 ARG A O 1
ATOM 883 N N . GLY A 1 111 ? 4.938 -14.102 -23.875 1 59.34 111 GLY A N 1
ATOM 884 C CA . GLY A 1 111 ? 5.453 -13.945 -25.219 1 59.34 111 GLY A CA 1
ATOM 885 C C . GLY A 1 111 ? 5.547 -15.25 -25.984 1 59.34 111 GLY A C 1
ATOM 886 O O . GLY A 1 111 ? 6.207 -16.188 -25.531 1 59.34 111 GLY A O 1
ATOM 887 N N . GLY A 1 112 ? 4.531 -15.766 -26.406 1 49.72 112 GLY A N 1
ATOM 888 C CA . GLY A 1 112 ? 4.715 -16.859 -27.328 1 49.72 112 GLY A CA 1
ATOM 889 C C . GLY A 1 112 ? 6.004 -16.766 -28.125 1 49.72 112 GLY A C 1
ATOM 890 O O . GLY A 1 112 ? 6.48 -15.672 -28.422 1 49.72 112 GLY A O 1
ATOM 891 N N . GLU A 1 113 ? 7.043 -17.594 -27.828 1 44.97 113 GLU A N 1
ATOM 892 C CA . GLU A 1 113 ? 7.789 -17.828 -29.062 1 44.97 113 GLU A CA 1
ATOM 893 C C . GLU A 1 113 ? 6.887 -17.719 -30.281 1 44.97 113 GLU A C 1
ATOM 895 O O . GLU A 1 113 ? 5.77 -18.234 -30.297 1 44.97 113 GLU A O 1
ATOM 900 N N . GLY A 1 114 ? 6.809 -16.562 -30.953 1 42.84 114 GLY A N 1
ATOM 901 C CA . GLY A 1 114 ? 6.23 -16.641 -32.281 1 42.84 114 GLY A CA 1
ATOM 902 C C . GLY A 1 114 ? 6.164 -18.062 -32.812 1 42.84 114 GLY A C 1
ATOM 903 O O . GLY A 1 114 ? 7.18 -18.75 -32.906 1 42.84 114 GLY A O 1
ATOM 904 N N . ASP A 1 115 ? 5.285 -18.781 -32.469 1 40.34 115 ASP A N 1
ATOM 905 C CA . ASP A 1 115 ? 5.047 -19.828 -33.469 1 40.34 115 ASP A CA 1
ATOM 906 C C . ASP A 1 115 ? 5.371 -19.328 -34.875 1 40.34 115 ASP A C 1
ATOM 908 O O . ASP A 1 115 ? 4.66 -18.469 -35.406 1 40.34 115 ASP A O 1
ATOM 912 N N . MET A 1 116 ? 6.684 -18.922 -35.188 1 39.38 116 MET A N 1
ATOM 913 C CA . MET A 1 116 ? 6.934 -19.156 -36.625 1 39.38 116 MET A CA 1
ATOM 914 C C . MET A 1 116 ? 6.125 -20.344 -37.125 1 39.38 116 MET A C 1
ATOM 916 O O . MET A 1 116 ? 6.438 -21.5 -36.812 1 39.38 116 MET A O 1
ATOM 920 N N . GLY A 1 117 ? 4.816 -20.375 -36.938 1 39.97 117 GLY A N 1
ATOM 921 C CA . GLY A 1 117 ? 4.094 -21.219 -37.875 1 39.97 117 GLY A CA 1
ATOM 922 C C . GLY A 1 117 ? 4.914 -21.594 -39.094 1 39.97 117 GLY A C 1
ATOM 923 O O . GLY A 1 117 ? 5.387 -20.719 -39.844 1 39.97 117 GLY A O 1
ATOM 924 N N . GLY A 1 118 ? 5.797 -22.516 -38.938 1 40.41 118 GLY A N 1
ATOM 925 C CA . GLY A 1 118 ? 6.379 -23.188 -40.094 1 40.41 118 GLY A CA 1
ATOM 926 C C . GLY A 1 118 ? 5.492 -23.125 -41.312 1 40.41 118 GLY A C 1
ATOM 927 O O . GLY A 1 118 ? 4.301 -23.438 -41.25 1 40.41 118 GLY A O 1
ATOM 928 N N . ALA A 1 119 ? 5.641 -22.078 -42.156 1 42.41 119 ALA A N 1
ATOM 929 C CA . ALA A 1 119 ? 5.102 -22.25 -43.5 1 42.41 119 ALA A CA 1
ATOM 930 C C . ALA A 1 119 ? 5.055 -23.734 -43.875 1 42.41 119 ALA A C 1
ATOM 932 O O . ALA A 1 119 ? 5.984 -24.484 -43.594 1 42.41 119 ALA A O 1
ATOM 933 N N . PRO A 1 120 ? 3.947 -24.312 -44 1 41.44 120 PRO A N 1
ATOM 934 C CA . PRO A 1 120 ? 3.955 -25.656 -44.562 1 41.44 120 PRO A CA 1
ATOM 935 C C . PRO A 1 120 ? 5.062 -25.844 -45.625 1 41.44 120 PRO A C 1
ATOM 937 O O . PRO A 1 120 ? 5.227 -25.016 -46.5 1 41.44 120 PRO A O 1
ATOM 940 N N . ARG A 1 121 ? 6.238 -26.203 -45.219 1 36.34 121 ARG A N 1
ATOM 941 C CA . ARG A 1 121 ? 7.137 -26.672 -46.281 1 36.34 121 ARG A CA 1
ATOM 942 C C . ARG A 1 121 ? 6.355 -27.328 -47.406 1 36.34 121 ARG A C 1
ATOM 944 O O . ARG A 1 121 ? 5.762 -28.391 -47.219 1 36.34 121 ARG A O 1
ATOM 951 N N . GLN A 1 122 ? 5.711 -26.469 -48.25 1 35.56 122 GLN A N 1
ATOM 952 C CA . GLN A 1 122 ? 5.293 -27 -49.562 1 35.56 122 GLN A CA 1
ATOM 953 C C . GLN A 1 122 ? 6.289 -28.031 -50.062 1 35.56 122 GLN A C 1
ATOM 955 O O . GLN A 1 122 ? 7.449 -27.703 -50.344 1 35.56 122 GLN A O 1
ATOM 960 N N . GLN A 1 123 ? 6.23 -29.25 -49.562 1 33.03 123 GLN A N 1
ATOM 961 C CA . GLN A 1 123 ? 6.824 -30.406 -50.219 1 33.03 123 GLN A CA 1
ATOM 962 C C . GLN A 1 123 ? 6.785 -30.234 -51.75 1 33.03 123 GLN A C 1
ATOM 964 O O . GLN A 1 123 ? 5.711 -30.25 -52.344 1 33.03 123 GLN A O 1
ATOM 969 N N . TYR A 1 124 ? 7.715 -29.312 -52.281 1 35.44 124 TYR A N 1
ATOM 970 C CA . TYR A 1 124 ? 7.969 -29.375 -53.719 1 35.44 124 TYR A CA 1
ATOM 971 C C . TYR A 1 124 ? 7.844 -30.797 -54.25 1 35.44 124 TYR A C 1
ATOM 973 O O . TYR A 1 124 ? 8.672 -31.656 -53.938 1 35.44 124 TYR A O 1
ATOM 981 N N . GLN A 1 125 ? 6.605 -31.406 -54.156 1 31.19 125 GLN A N 1
ATOM 982 C CA . GLN A 1 125 ? 6.391 -32.594 -54.969 1 31.19 125 GLN A CA 1
ATOM 983 C C . GLN A 1 125 ? 7.164 -32.531 -56.281 1 31.19 125 GLN A C 1
ATOM 985 O O . GLN A 1 125 ? 7.039 -31.578 -57.031 1 31.19 125 GLN A O 1
ATOM 990 N N . ASN A 1 126 ? 8.359 -33.125 -56.344 1 32.94 126 ASN A N 1
ATOM 991 C CA . ASN A 1 126 ? 9.102 -33.5 -57.531 1 32.94 126 ASN A CA 1
ATOM 992 C C . ASN A 1 126 ? 8.172 -33.875 -58.688 1 32.94 126 ASN A C 1
ATOM 994 O O . ASN A 1 126 ? 7.402 -34.812 -58.594 1 32.94 126 ASN A O 1
ATOM 998 N N . ALA A 1 127 ? 7.586 -32.781 -59.344 1 33.56 127 ALA A N 1
ATOM 999 C CA . ALA A 1 127 ? 6.855 -32.969 -60.594 1 33.56 127 ALA A CA 1
ATOM 1000 C C . ALA A 1 127 ? 7.496 -34.094 -61.406 1 33.56 127 ALA A C 1
ATOM 1002 O O . ALA A 1 127 ? 8.695 -34.062 -61.688 1 33.56 127 ALA A O 1
ATOM 1003 N N . PRO A 1 128 ? 6.973 -35.188 -61.312 1 34 128 PRO A N 1
ATOM 1004 C CA . PRO A 1 128 ? 7.449 -36.281 -62.156 1 34 128 PRO A CA 1
ATOM 1005 C C . PRO A 1 128 ? 7.707 -35.844 -63.625 1 34 128 PRO A C 1
ATOM 1007 O O . PRO A 1 128 ? 7.098 -34.906 -64.062 1 34 128 PRO A O 1
ATOM 1010 N N . ARG A 1 129 ? 8.945 -35.969 -64.062 1 31 129 ARG A N 1
ATOM 1011 C CA . ARG A 1 129 ? 9.445 -35.875 -65.438 1 31 129 ARG A CA 1
ATOM 1012 C C . ARG A 1 129 ? 8.461 -36.531 -66.375 1 31 129 ARG A C 1
ATOM 1014 O O . ARG A 1 129 ? 8.406 -37.75 -66.562 1 31 129 ARG A O 1
ATOM 1021 N N . SER A 1 130 ? 7.117 -36.031 -66.375 1 30.78 130 SER A N 1
ATOM 1022 C CA . SER A 1 130 ? 6.277 -36.625 -67.375 1 30.78 130 SER A CA 1
ATOM 1023 C C . SER A 1 130 ? 6.891 -36.438 -68.812 1 30.78 130 SER A C 1
ATOM 1025 O O . SER A 1 130 ? 7.102 -35.344 -69.25 1 30.78 130 SER A O 1
ATOM 1027 N N . ASN A 1 131 ? 7.738 -37.281 -69.188 1 28.03 131 ASN A N 1
ATOM 1028 C CA . ASN A 1 131 ? 8.203 -37.438 -70.562 1 28.03 131 ASN A CA 1
ATOM 1029 C C . ASN A 1 131 ? 7.043 -37.375 -71.562 1 28.03 131 ASN A C 1
ATOM 1031 O O . ASN A 1 131 ? 6.68 -38.375 -72.188 1 28.03 131 ASN A O 1
ATOM 1035 N N . ASN A 1 132 ? 5.828 -36.875 -71.125 1 25.28 132 ASN A N 1
ATOM 1036 C CA . ASN A 1 132 ? 4.863 -37.219 -72.125 1 25.28 132 ASN A CA 1
ATOM 1037 C C . ASN A 1 132 ? 5.199 -36.562 -73.5 1 25.28 132 ASN A C 1
ATOM 1039 O O . ASN A 1 132 ? 5.594 -35.406 -73.5 1 25.28 132 ASN A O 1
ATOM 1043 N N . TYR A 1 133 ? 5.105 -37.312 -74.562 1 24.89 133 TYR A N 1
ATOM 1044 C CA . TYR A 1 133 ? 5.379 -37.281 -76 1 24.89 133 TYR A CA 1
ATOM 1045 C C . TYR A 1 133 ? 4.684 -36.094 -76.688 1 24.89 133 TYR A C 1
ATOM 1047 O O . TYR A 1 133 ? 5.273 -35.406 -77.5 1 24.89 133 TYR A O 1
ATOM 1055 N N . GLY A 1 134 ? 3.285 -36.062 -76.625 1 27.38 134 GLY A N 1
ATOM 1056 C CA . GLY A 1 134 ? 2.637 -36.031 -77.875 1 27.38 134 GLY A CA 1
ATOM 1057 C C . GLY A 1 134 ? 2.715 -34.656 -78.562 1 27.38 134 GLY A C 1
ATOM 1058 O O . GLY A 1 134 ? 3.145 -33.688 -77.938 1 27.38 134 GLY A O 1
ATOM 1059 N N . GLN A 1 135 ? 1.533 -34.281 -79.375 1 25.03 135 GLN A N 1
ATOM 1060 C CA . GLN A 1 135 ? 1.322 -33.719 -80.688 1 25.03 135 GLN A CA 1
ATOM 1061 C C . GLN A 1 135 ? 1.345 -32.188 -80.625 1 25.03 135 GLN A C 1
ATOM 1063 O O . GLN A 1 135 ? 0.879 -31.594 -79.688 1 25.03 135 GLN A O 1
ATOM 1068 N N . SER A 1 136 ? 2.045 -31.547 -81.562 1 31.2 136 SER A N 1
ATOM 1069 C CA . SER A 1 136 ? 2.521 -30.25 -82 1 31.2 136 SER A CA 1
ATOM 1070 C C . SER A 1 136 ? 1.36 -29.328 -82.375 1 31.2 136 SER A C 1
ATOM 1072 O O . SER A 1 136 ? 0.763 -29.469 -83.438 1 31.2 136 SER A O 1
ATOM 1074 N N . ARG A 1 137 ? 0.35 -29.016 -81.438 1 27.94 137 ARG A N 1
ATOM 1075 C CA . ARG A 1 137 ? -0.722 -28.188 -82 1 27.94 137 ARG A CA 1
ATOM 1076 C C . ARG A 1 137 ? -0.177 -26.891 -82.562 1 27.94 137 ARG A C 1
ATOM 1078 O O . ARG A 1 137 ? 0.595 -26.188 -81.875 1 27.94 137 ARG A O 1
ATOM 1085 N N . PRO A 1 138 ? -0.422 -26.562 -83.875 1 28.16 138 PRO A N 1
ATOM 1086 C CA . PRO A 1 138 ? 0.097 -25.438 -84.625 1 28.16 138 PRO A CA 1
ATOM 1087 C C . PRO A 1 138 ? -0.364 -24.094 -84.125 1 28.16 138 PRO A C 1
ATOM 1089 O O . PRO A 1 138 ? -1.539 -23.922 -83.75 1 28.16 138 PRO A O 1
ATOM 1092 N N . ALA A 1 139 ? 0.353 -23.391 -83.375 1 29.81 139 ALA A N 1
ATOM 1093 C CA . ALA A 1 139 ? 0.184 -22.109 -82.688 1 29.81 139 ALA A CA 1
ATOM 1094 C C . ALA A 1 139 ? -0.237 -21.016 -83.625 1 29.81 139 ALA A C 1
ATOM 1096 O O . ALA A 1 139 ? 0.546 -20.594 -84.5 1 29.81 139 ALA A O 1
ATOM 1097 N N . GLN A 1 140 ? -1.543 -21.094 -84.125 1 26.19 140 GLN A N 1
ATOM 1098 C CA . GLN A 1 140 ? -1.945 -20.078 -85.125 1 26.19 140 GLN A CA 1
ATOM 1099 C C . GLN A 1 140 ? -1.728 -18.672 -84.562 1 26.19 140 GLN A C 1
ATOM 1101 O O . GLN A 1 140 ? -2.076 -18.406 -83.375 1 26.19 140 GLN A O 1
ATOM 1106 N N . ASN A 1 141 ? -0.88 -17.875 -85.125 1 27.38 141 ASN A N 1
ATOM 1107 C CA . ASN A 1 141 ? -0.273 -16.547 -85 1 27.38 141 ASN A CA 1
ATOM 1108 C C . ASN A 1 141 ? -1.322 -15.445 -85.062 1 27.38 141 ASN A C 1
ATOM 1110 O O . ASN A 1 141 ? -1.826 -15.109 -86.125 1 27.38 141 ASN A O 1
ATOM 1114 N N . TYR A 1 142 ? -2.461 -15.484 -84.25 1 26.86 142 TYR A N 1
ATOM 1115 C CA . TYR A 1 142 ? -3.463 -14.445 -84.438 1 26.86 142 TYR A CA 1
ATOM 1116 C C . TYR A 1 142 ? -2.859 -13.062 -84.188 1 26.86 142 TYR A C 1
ATOM 1118 O O . TYR A 1 142 ? -2.412 -12.766 -83.125 1 26.86 142 TYR A O 1
ATOM 1126 N N . ASN A 1 143 ? -2.455 -12.336 -85.25 1 28.91 143 ASN A N 1
ATOM 1127 C CA . ASN A 1 143 ? -1.863 -11.008 -85.438 1 28.91 143 ASN A CA 1
ATOM 1128 C C . ASN A 1 143 ? -2.803 -9.914 -84.938 1 28.91 143 ASN A C 1
ATOM 1130 O O . ASN A 1 143 ? -3.865 -9.688 -85.5 1 28.91 143 ASN A O 1
ATOM 1134 N N . PRO A 1 144 ? -3.09 -9.75 -83.688 1 34.66 144 PRO A N 1
ATOM 1135 C CA . PRO A 1 144 ? -4.133 -8.773 -83.375 1 34.66 144 PRO A CA 1
ATOM 1136 C C . PRO A 1 144 ? -3.838 -7.383 -83.938 1 34.66 144 PRO A C 1
ATOM 1138 O O . PRO A 1 144 ? -2.672 -7.023 -84.125 1 34.66 144 PRO A O 1
ATOM 1141 N N . PRO A 1 145 ? -4.762 -6.703 -84.562 1 34.38 145 PRO A N 1
ATOM 1142 C CA . PRO A 1 145 ? -4.645 -5.48 -85.375 1 34.38 145 PRO A CA 1
ATOM 1143 C C . PRO A 1 145 ? -4.117 -4.297 -84.562 1 34.38 145 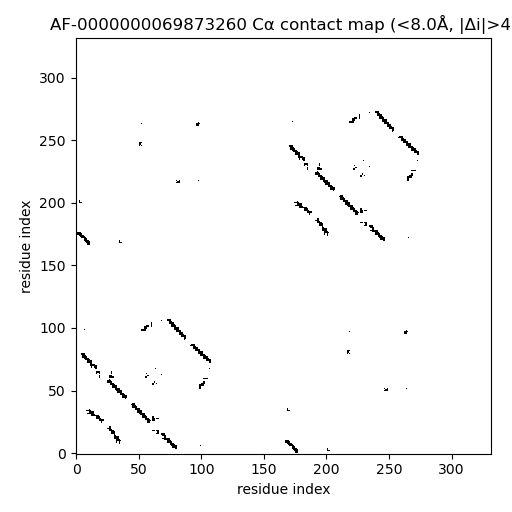PRO A C 1
ATOM 1145 O O . PRO A 1 145 ? -4.25 -4.266 -83.375 1 34.38 145 PRO A O 1
ATOM 1148 N N . PRO A 1 146 ? -3.256 -3.463 -85.062 1 30.64 146 PRO A N 1
ATOM 1149 C CA . PRO A 1 146 ? -2.439 -2.393 -84.5 1 30.64 146 PRO A CA 1
ATOM 1150 C C . PRO A 1 146 ? -3.273 -1.331 -83.812 1 30.64 146 PRO A C 1
ATOM 1152 O O . PRO A 1 146 ? -4.461 -1.173 -84.062 1 30.64 146 PRO A O 1
ATOM 1155 N N . MET A 1 147 ? -2.92 -0.941 -82.625 1 31.72 147 MET A N 1
ATOM 1156 C CA . MET A 1 147 ? -3.412 -0.012 -81.562 1 31.72 147 MET A CA 1
ATOM 1157 C C . MET A 1 147 ? -3.559 1.393 -82.125 1 31.72 147 MET A C 1
ATOM 1159 O O . MET A 1 147 ? -2.613 1.934 -82.75 1 31.72 147 MET A O 1
ATOM 1163 N N . PRO A 1 148 ? -4.684 1.809 -82.688 1 33.47 148 PRO A N 1
ATOM 1164 C CA . PRO A 1 148 ? -4.73 3.123 -83.312 1 33.47 148 PRO A CA 1
ATOM 1165 C C . PRO A 1 148 ? -4.211 4.242 -82.438 1 33.47 148 PRO A C 1
ATOM 1167 O O . PRO A 1 148 ? -4.32 4.152 -81.188 1 33.47 148 PRO A O 1
ATOM 1170 N N . PRO A 1 149 ? -3.225 5.016 -82.75 1 31.67 149 PRO A N 1
ATOM 1171 C CA . PRO A 1 149 ? -2.49 6.047 -82.062 1 31.67 149 PRO A CA 1
ATOM 1172 C C . PRO A 1 149 ? -3.398 7.156 -81.5 1 31.67 149 PRO A C 1
ATOM 1174 O O . PRO A 1 149 ? -4.234 7.68 -82.25 1 31.67 149 PRO A O 1
ATOM 1177 N N . THR A 1 150 ? -4.098 6.98 -80.375 1 30.02 150 THR A N 1
ATOM 1178 C CA . THR A 1 150 ? -5.012 7.988 -79.875 1 30.02 150 THR A CA 1
ATOM 1179 C C . THR A 1 150 ? -4.332 9.352 -79.75 1 30.02 150 THR A C 1
ATOM 1181 O O . THR A 1 150 ? -3.236 9.477 -79.25 1 30.02 150 THR A O 1
ATOM 1184 N N . ASN A 1 151 ? -4.633 10.281 -80.688 1 28.91 151 ASN A N 1
ATOM 1185 C CA . ASN A 1 151 ? -4.254 11.672 -80.938 1 28.91 151 ASN A CA 1
ATOM 1186 C C . ASN A 1 151 ? -4.449 12.539 -79.75 1 28.91 151 ASN A C 1
ATOM 1188 O O . ASN A 1 151 ? -5.555 12.625 -79.188 1 28.91 151 ASN A O 1
ATOM 1192 N N . GLN A 1 152 ? -3.432 12.68 -78.812 1 27.45 152 GLN A N 1
ATOM 1193 C CA . GLN A 1 152 ? -3.312 13.562 -77.688 1 27.45 152 GLN A CA 1
ATOM 1194 C C . GLN A 1 152 ? -3.607 15.008 -78.062 1 27.45 152 GLN A C 1
ATOM 1196 O O . GLN A 1 152 ? -2.965 15.562 -78.938 1 27.45 152 GLN A O 1
ATOM 1201 N N . PRO A 1 153 ? -4.855 15.453 -77.938 1 29.8 153 PRO A N 1
ATOM 1202 C CA . PRO A 1 153 ? -5.156 16.828 -78.312 1 29.8 153 PRO A CA 1
ATOM 1203 C C . PRO A 1 153 ? -4.219 17.844 -77.625 1 29.8 153 PRO A C 1
ATOM 1205 O O . PRO A 1 153 ? -3.814 17.672 -76.5 1 29.8 153 PRO A O 1
ATOM 1208 N N . SER A 1 154 ? -3.223 18.375 -78.312 1 30.81 154 SER A N 1
ATOM 1209 C CA . SER A 1 154 ? -2.24 19.406 -78 1 30.81 154 SER A CA 1
ATOM 1210 C C . SER A 1 154 ? -2.918 20.719 -77.625 1 30.81 154 SER A C 1
ATOM 1212 O O . SER A 1 154 ? -3.582 21.359 -78.438 1 30.81 154 SER A O 1
ATOM 1214 N N . ASN A 1 155 ? -3.65 20.719 -76.438 1 28.55 155 ASN A N 1
ATOM 1215 C CA . ASN A 1 155 ? -4.258 21.984 -76.062 1 28.55 155 ASN A CA 1
ATOM 1216 C C . ASN A 1 155 ? -3.246 23.125 -76.125 1 28.55 155 ASN A C 1
ATOM 1218 O O . ASN A 1 155 ? -2.191 23.031 -75.438 1 28.55 155 ASN A O 1
ATOM 1222 N N . ASP A 1 156 ? -3.211 23.984 -77.125 1 26.36 156 ASP A N 1
ATOM 1223 C CA . ASP A 1 156 ? -2.529 25.203 -77.5 1 26.36 156 ASP A CA 1
ATOM 1224 C C . ASP A 1 156 ? -2.707 26.312 -76.438 1 26.36 156 ASP A C 1
ATOM 1226 O O . ASP A 1 156 ? -3.781 26.906 -76.375 1 26.36 156 ASP A O 1
ATOM 1230 N N . PHE A 1 157 ? -2.418 26.078 -75.188 1 29.73 157 PHE A N 1
ATOM 1231 C CA . PHE A 1 157 ? -2.525 27.203 -74.25 1 29.73 157 PHE A CA 1
ATOM 1232 C C . PHE A 1 157 ? -1.759 28.406 -74.75 1 29.73 157 PHE A C 1
ATOM 1234 O O . PHE A 1 157 ? -0.588 28.297 -75.125 1 29.73 157 PHE A O 1
ATOM 1241 N N . GLY A 1 158 ? -2.486 29.375 -75.312 1 28.17 158 GLY A N 1
ATOM 1242 C CA . GLY A 1 158 ? -2.193 30.703 -75.875 1 28.17 158 GLY A CA 1
ATOM 1243 C C . GLY A 1 158 ? -1.254 31.5 -75 1 28.17 158 GLY A C 1
ATOM 1244 O O . GLY A 1 158 ? -1.05 31.172 -73.812 1 28.17 158 GLY A O 1
ATOM 1245 N N . ASP A 1 159 ? -0.687 32.562 -75.5 1 29.31 159 ASP A N 1
ATOM 1246 C CA . ASP A 1 159 ? 0.437 33.5 -75.438 1 29.31 159 ASP A CA 1
ATOM 1247 C C . ASP A 1 159 ? 0.394 34.375 -74.188 1 29.31 159 ASP A C 1
ATOM 1249 O O . ASP A 1 159 ? -0.685 34.75 -73.75 1 29.31 159 ASP A O 1
ATOM 1253 N N . MET A 1 160 ? 1.457 34.438 -73.438 1 29.2 160 MET A N 1
ATOM 1254 C CA . MET A 1 160 ? 2.086 35.031 -72.25 1 29.2 160 MET A CA 1
ATOM 1255 C C . MET A 1 160 ? 2.064 36.562 -72.312 1 29.2 160 MET A C 1
ATOM 1257 O O . MET A 1 160 ? 2.688 37.219 -71.5 1 29.2 160 MET A O 1
ATOM 1261 N N . ASP A 1 161 ? 1.498 37.25 -73.375 1 32.53 161 ASP A N 1
ATOM 1262 C CA . ASP A 1 161 ? 2.264 38.469 -73.5 1 32.53 161 ASP A CA 1
ATOM 1263 C C . ASP A 1 161 ? 1.873 39.5 -72.5 1 32.53 161 ASP A C 1
ATOM 1265 O O . ASP A 1 161 ? 2.207 40.688 -72.562 1 32.53 161 ASP A O 1
ATOM 1269 N N . ASP A 1 162 ? 0.983 39.25 -71.5 1 34.62 162 ASP A N 1
ATOM 1270 C CA . ASP A 1 162 ? 0.432 40.5 -71 1 34.62 162 ASP A CA 1
ATOM 1271 C C . ASP A 1 162 ? 1.542 41.438 -70.5 1 34.62 162 ASP A C 1
ATOM 1273 O O . ASP A 1 162 ? 2.494 41 -69.812 1 34.62 162 ASP A O 1
ATOM 1277 N N . GLU A 1 163 ? 1.529 42.75 -70.875 1 32.06 163 GLU A N 1
ATOM 1278 C CA . GLU A 1 163 ? 2.172 44.062 -70.688 1 32.06 163 GLU A CA 1
ATOM 1279 C C . GLU A 1 163 ? 2.143 44.5 -69.25 1 32.06 163 GLU A C 1
ATOM 1281 O O . GLU A 1 163 ? 1.08 44.562 -68.625 1 32.06 163 GLU A O 1
ATOM 1286 N N . ILE A 1 164 ? 3.23 44.25 -68.5 1 36.47 164 ILE A N 1
ATOM 1287 C CA . ILE A 1 164 ? 3.564 44.906 -67.25 1 36.47 164 ILE A CA 1
ATOM 1288 C C . ILE A 1 164 ? 3.377 46.438 -67.438 1 36.47 164 ILE A C 1
ATOM 1290 O O . ILE A 1 164 ? 3.936 47.031 -68.312 1 36.47 164 ILE A O 1
ATOM 1294 N N . PRO A 1 165 ? 2.217 47 -67.125 1 35.41 165 PRO A N 1
ATOM 1295 C CA . PRO A 1 165 ? 2.297 48.438 -67 1 35.41 165 PRO A CA 1
ATOM 1296 C C . PRO A 1 165 ? 3.588 48.906 -66.312 1 35.41 165 PRO A C 1
ATOM 1298 O O . PRO A 1 165 ? 4.289 48.125 -65.688 1 35.41 165 PRO A O 1
ATOM 1301 N N . PHE A 1 166 ? 3.951 50.25 -65.812 1 24.03 166 PHE A N 1
ATOM 1302 C CA . PHE A 1 166 ? 5.238 50.875 -65.5 1 24.03 166 PHE A CA 1
ATOM 1303 C C . PHE A 1 166 ? 6.035 50.062 -64.5 1 24.03 166 PHE A C 1
ATOM 1305 O O . PHE A 1 166 ? 5.453 49.312 -63.719 1 24.03 166 PHE A O 1
ATOM 1312 N N . MET B 1 1 ? 10.102 -3.918 -19.125 1 67.06 1 MET B N 1
ATOM 1313 C CA . MET B 1 1 ? 8.836 -4.422 -18.609 1 67.06 1 MET B CA 1
ATOM 1314 C C . MET B 1 1 ? 8.055 -3.311 -17.922 1 67.06 1 MET B C 1
ATOM 1316 O O . MET B 1 1 ? 8.641 -2.375 -17.375 1 67.06 1 MET B O 1
ATOM 1320 N N . ALA B 1 2 ? 6.777 -3.221 -18.219 1 74.81 2 ALA B N 1
ATOM 1321 C CA . ALA B 1 2 ? 5.98 -2.137 -17.656 1 74.81 2 ALA B CA 1
ATOM 1322 C C . ALA B 1 2 ? 5.824 -2.301 -16.141 1 74.81 2 ALA B C 1
ATOM 1324 O O . ALA B 1 2 ? 5.684 -3.42 -15.641 1 74.81 2 ALA B O 1
ATOM 1325 N N . ASN B 1 3 ? 6.184 -1.322 -15.312 1 91.38 3 ASN B N 1
ATOM 1326 C CA . ASN B 1 3 ? 6.023 -1.311 -13.859 1 91.38 3 ASN B CA 1
ATOM 1327 C C . ASN B 1 3 ? 4.961 -0.307 -13.422 1 91.38 3 ASN B C 1
ATOM 1329 O O . ASN B 1 3 ? 4.777 0.729 -14.062 1 91.38 3 ASN B O 1
ATOM 1333 N N . LEU B 1 4 ? 4.152 -0.728 -12.539 1 97.31 4 LEU B N 1
ATOM 1334 C CA . LEU B 1 4 ? 3.133 0.124 -11.938 1 97.31 4 LEU B CA 1
ATOM 1335 C C . LEU B 1 4 ? 3.16 0.004 -10.414 1 97.31 4 LEU B C 1
ATOM 1337 O O . LEU B 1 4 ? 3.23 -1.103 -9.875 1 97.31 4 LEU B O 1
ATOM 1341 N N . ASN B 1 5 ? 3.201 1.063 -9.789 1 98.56 5 ASN B N 1
ATOM 1342 C CA . ASN B 1 5 ? 3.156 1.203 -8.336 1 98.56 5 ASN B CA 1
ATOM 1343 C C . ASN B 1 5 ? 2.348 2.426 -7.914 1 98.56 5 ASN B C 1
ATOM 1345 O O . ASN B 1 5 ? 2.893 3.523 -7.793 1 98.56 5 ASN B O 1
ATOM 1349 N N . LYS B 1 6 ? 1.059 2.215 -7.742 1 98.81 6 LYS B N 1
ATOM 1350 C CA . LYS B 1 6 ? 0.172 3.334 -7.434 1 98.81 6 LYS B CA 1
ATOM 1351 C C . LYS B 1 6 ? -0.768 2.988 -6.281 1 98.81 6 LYS B C 1
ATOM 1353 O O . LYS B 1 6 ? -1.323 1.89 -6.234 1 98.81 6 LYS B O 1
ATOM 1358 N N . VAL B 1 7 ? -0.896 3.926 -5.363 1 98.88 7 VAL B N 1
ATOM 1359 C CA . VAL B 1 7 ? -1.747 3.775 -4.188 1 98.88 7 VAL B CA 1
ATOM 1360 C C . VAL B 1 7 ? -2.666 4.988 -4.059 1 98.88 7 VAL B C 1
ATOM 1362 O O . VAL B 1 7 ? -2.23 6.129 -4.246 1 98.88 7 VAL B O 1
ATOM 1365 N N . PHE B 1 8 ? -3.893 4.773 -3.734 1 98.88 8 PHE B N 1
ATOM 1366 C CA . PHE B 1 8 ? -4.879 5.801 -3.42 1 98.88 8 PHE B CA 1
ATOM 1367 C C . PHE B 1 8 ? -5.523 5.535 -2.066 1 98.88 8 PHE B C 1
ATOM 1369 O O . PHE B 1 8 ? -6.141 4.488 -1.861 1 98.88 8 PHE B O 1
ATOM 1376 N N . LEU B 1 9 ? -5.43 6.492 -1.213 1 98.75 9 LEU B N 1
ATOM 1377 C CA . LEU B 1 9 ? -5.941 6.332 0.144 1 98.75 9 LEU B CA 1
ATOM 1378 C C . LEU B 1 9 ? -6.801 7.523 0.544 1 98.75 9 LEU B C 1
ATOM 1380 O O . LEU B 1 9 ? -6.527 8.656 0.141 1 98.75 9 LEU B O 1
ATOM 1384 N N . MET B 1 10 ? -7.742 7.211 1.267 1 98.38 10 MET B N 1
ATOM 1385 C CA . MET B 1 10 ? -8.5 8.227 1.993 1 98.38 10 MET B CA 1
ATOM 1386 C C . MET B 1 10 ? -8.797 7.77 3.418 1 98.38 10 MET B C 1
ATOM 1388 O O . MET B 1 10 ? -9.352 6.688 3.627 1 98.38 10 MET B O 1
ATOM 1392 N N . GLY B 1 11 ? -8.383 8.438 4.348 1 97.94 11 GLY B N 1
ATOM 1393 C CA . GLY B 1 11 ? -8.562 8.156 5.762 1 97.94 11 GLY B CA 1
ATOM 1394 C C . GLY B 1 11 ? -8.328 9.367 6.648 1 97.94 11 GLY B C 1
ATOM 1395 O O . GLY B 1 11 ? -8.211 10.492 6.152 1 97.94 11 GLY B O 1
ATOM 1396 N N . ASN B 1 12 ? -8.359 9.156 7.957 1 97.5 12 ASN B N 1
ATOM 1397 C CA . ASN B 1 12 ? -8.164 10.219 8.93 1 97.5 12 ASN B CA 1
ATOM 1398 C C . ASN B 1 12 ? -6.836 10.078 9.664 1 97.5 12 ASN B C 1
ATOM 1400 O O . ASN B 1 12 ? -6.422 8.961 9.992 1 97.5 12 ASN B O 1
ATOM 1404 N N . LEU B 1 13 ? -6.254 11.211 9.938 1 98.19 13 LEU B N 1
ATOM 1405 C CA . LEU B 1 13 ? -5.008 11.188 10.703 1 98.19 13 LEU B CA 1
ATOM 1406 C C . LEU B 1 13 ? -5.254 10.68 12.117 1 98.19 13 LEU B C 1
ATOM 1408 O O . LEU B 1 13 ? -6.23 11.07 12.766 1 98.19 13 LEU B O 1
ATOM 1412 N N . THR B 1 14 ? -4.379 9.852 12.594 1 98.38 14 THR B N 1
ATOM 1413 C CA . THR B 1 14 ? -4.504 9.312 13.945 1 98.38 14 THR B CA 1
ATOM 1414 C C . THR B 1 14 ? -3.797 10.211 14.961 1 98.38 14 THR B C 1
ATOM 1416 O O . THR B 1 14 ? -3.982 10.055 16.172 1 98.38 14 THR B O 1
ATOM 1419 N N . ALA B 1 15 ? -2.969 11.062 14.523 1 98.56 15 ALA B N 1
ATOM 1420 C CA . ALA B 1 15 ? -2.207 12.008 15.336 1 98.56 15 ALA B CA 1
ATOM 1421 C C . ALA B 1 15 ? -1.828 13.242 14.523 1 98.56 15 ALA B C 1
ATOM 1423 O O . ALA B 1 15 ? -2.021 13.281 13.305 1 98.56 15 ALA B O 1
ATOM 1424 N N . ASP B 1 16 ? -1.349 14.164 15.203 1 98.69 16 ASP B N 1
ATOM 1425 C CA . ASP B 1 16 ? -0.874 15.359 14.516 1 98.69 16 ASP B CA 1
ATOM 1426 C C . ASP B 1 16 ? 0.345 15.047 13.648 1 98.69 16 ASP B C 1
ATOM 1428 O O . ASP B 1 16 ? 1.205 14.258 14.039 1 98.69 16 ASP B O 1
ATOM 1432 N N . PRO B 1 17 ? 0.448 15.734 12.516 1 98.56 17 PRO B N 1
ATOM 1433 C CA . PRO B 1 17 ? 1.605 15.508 11.648 1 98.56 17 PRO B CA 1
ATOM 1434 C C . PRO B 1 17 ? 2.92 15.945 12.289 1 98.56 17 PRO B C 1
ATOM 1436 O O . PRO B 1 17 ? 2.934 16.875 13.102 1 98.56 17 PRO B O 1
ATOM 1439 N N . GLU B 1 18 ? 3.92 15.289 11.914 1 97.94 18 GLU B N 1
ATOM 1440 C CA . GLU B 1 18 ? 5.258 15.633 12.383 1 97.94 18 GLU B CA 1
ATOM 1441 C C . GLU B 1 18 ? 6.121 16.172 11.242 1 97.94 18 GLU B C 1
ATOM 1443 O O . GLU B 1 18 ? 6.781 15.391 10.539 1 97.94 18 GLU B O 1
ATOM 1448 N N . LEU B 1 19 ? 6.145 17.438 11.109 1 98.31 19 LEU B N 1
ATOM 1449 C CA . LEU B 1 19 ? 6.941 18.094 10.07 1 98.31 19 LEU B CA 1
ATOM 1450 C C . LEU B 1 19 ? 8.383 18.281 10.531 1 98.31 19 LEU B C 1
ATOM 1452 O O . LEU B 1 19 ? 8.625 18.812 11.617 1 98.31 19 LEU B O 1
ATOM 1456 N N . ARG B 1 20 ? 9.258 17.859 9.812 1 98.5 20 ARG B N 1
ATOM 1457 C CA . ARG B 1 20 ? 10.688 18.047 10.055 1 98.5 20 ARG B CA 1
ATOM 1458 C C . ARG B 1 20 ? 11.414 18.422 8.773 1 98.5 20 ARG B C 1
ATOM 1460 O O . ARG B 1 20 ? 10.828 18.391 7.688 1 98.5 20 ARG B O 1
ATOM 1467 N N . TYR B 1 21 ? 12.648 18.828 8.992 1 98.06 21 TYR B N 1
ATOM 1468 C CA . TYR B 1 21 ? 13.492 19.172 7.848 1 98.06 21 TYR B CA 1
ATOM 1469 C C . TYR B 1 21 ? 14.797 18.375 7.883 1 98.06 21 TYR B C 1
ATOM 1471 O O . TYR B 1 21 ? 15.391 18.203 8.945 1 98.06 21 TYR B O 1
ATOM 1479 N N . THR B 1 22 ? 15.164 17.859 6.75 1 97.5 22 THR B N 1
ATOM 1480 C CA . THR B 1 22 ? 16.469 17.219 6.652 1 97.5 22 THR B CA 1
ATOM 1481 C C . THR B 1 22 ? 17.594 18.234 6.77 1 97.5 22 THR B C 1
ATOM 1483 O O . THR B 1 22 ? 17.344 19.438 6.645 1 97.5 22 THR B O 1
ATOM 1486 N N . PRO B 1 23 ? 18.875 17.766 6.98 1 96.94 23 PRO B N 1
ATOM 1487 C CA . PRO B 1 23 ? 20 18.703 7.047 1 96.94 23 PRO B CA 1
ATOM 1488 C C . PRO B 1 23 ? 20.141 19.531 5.777 1 96.94 23 PRO B C 1
ATOM 1490 O O . PRO B 1 23 ? 20.625 20.672 5.832 1 96.94 23 PRO B O 1
ATOM 1493 N N . LYS B 1 24 ? 19.734 19.031 4.738 1 95.44 24 LYS B N 1
ATOM 1494 C CA . LYS B 1 24 ? 19.828 19.734 3.463 1 95.44 24 LYS B CA 1
ATOM 1495 C C . LYS B 1 24 ? 18.641 20.688 3.268 1 95.44 24 LYS B C 1
ATOM 1497 O O . LYS B 1 24 ? 18.5 21.312 2.215 1 95.44 24 LYS B O 1
ATOM 1502 N N . GLY B 1 25 ? 17.703 20.703 4.223 1 97.12 25 GLY B N 1
ATOM 1503 C CA . GLY B 1 25 ? 16.594 21.656 4.188 1 97.12 25 GLY B CA 1
ATOM 1504 C C . GLY B 1 25 ? 15.352 21.109 3.541 1 97.12 25 GLY B C 1
ATOM 1505 O O . GLY B 1 25 ? 14.391 21.844 3.287 1 97.12 25 GLY B O 1
ATOM 1506 N N . THR B 1 26 ? 15.359 19.828 3.219 1 97.94 26 THR B N 1
ATOM 1507 C CA . THR B 1 26 ? 14.188 19.219 2.596 1 97.94 26 THR B CA 1
ATOM 1508 C C . THR B 1 26 ? 13.133 18.875 3.643 1 97.94 26 THR B C 1
ATOM 1510 O O . THR B 1 26 ? 13.438 18.25 4.66 1 97.94 26 THR B O 1
ATOM 1513 N N . ALA B 1 27 ? 11.93 19.312 3.395 1 98.75 27 ALA B N 1
ATOM 1514 C CA . ALA B 1 27 ? 10.836 19.047 4.32 1 98.75 27 ALA B CA 1
ATOM 1515 C C . ALA B 1 27 ? 10.391 17.578 4.238 1 98.75 27 ALA B C 1
ATOM 1517 O O . ALA B 1 27 ? 10.312 17.016 3.148 1 98.75 27 ALA B O 1
ATOM 1518 N N . VAL B 1 28 ? 10.117 17 5.344 1 98.75 28 VAL B N 1
ATOM 1519 C CA . VAL B 1 28 ? 9.562 15.656 5.449 1 98.75 28 VAL B CA 1
ATOM 1520 C C . VAL B 1 28 ? 8.477 15.625 6.527 1 98.75 28 VAL B C 1
ATOM 1522 O O . VAL B 1 28 ? 8.68 16.141 7.633 1 98.75 28 VAL B O 1
ATOM 1525 N N . THR B 1 29 ? 7.344 15.023 6.285 1 98.88 29 THR B N 1
ATOM 1526 C CA . THR B 1 29 ? 6.27 14.867 7.262 1 98.88 29 THR B CA 1
ATOM 1527 C C . THR B 1 29 ? 5.758 13.43 7.273 1 98.88 29 THR B C 1
ATOM 1529 O O . THR B 1 29 ? 5.441 12.867 6.227 1 98.88 29 THR B O 1
ATOM 1532 N N . ASP B 1 30 ? 5.723 12.844 8.359 1 98.56 30 ASP B N 1
ATOM 1533 C CA . ASP B 1 30 ? 5.105 11.531 8.531 1 98.56 30 ASP B CA 1
ATOM 1534 C C . ASP B 1 30 ? 3.707 11.656 9.133 1 98.56 30 ASP B C 1
ATOM 1536 O O . ASP B 1 30 ? 3.502 12.406 10.094 1 98.56 30 ASP B O 1
ATOM 1540 N N . ILE B 1 31 ? 2.787 10.961 8.562 1 98.62 31 ILE B N 1
ATOM 1541 C CA . ILE B 1 31 ? 1.446 10.852 9.133 1 98.62 31 ILE B CA 1
ATOM 1542 C C . ILE B 1 31 ? 1.021 9.391 9.172 1 98.62 31 ILE B C 1
ATOM 1544 O O . ILE B 1 31 ? 1.61 8.539 8.5 1 98.62 31 ILE B O 1
ATOM 1548 N N . ARG B 1 32 ? 0.087 9.148 10.016 1 98.44 32 ARG B N 1
ATOM 1549 C CA . ARG B 1 32 ? -0.559 7.844 10.07 1 98.44 32 ARG B CA 1
ATOM 1550 C C . ARG B 1 32 ? -2.059 7.961 9.82 1 98.44 32 ARG B C 1
ATOM 1552 O O . ARG B 1 32 ? -2.746 8.727 10.5 1 98.44 32 ARG B O 1
ATOM 1559 N N . LEU B 1 33 ? -2.535 7.184 8.867 1 98.44 33 LEU B N 1
ATOM 1560 C CA . LEU B 1 33 ? -3.941 7.23 8.477 1 98.44 33 LEU B CA 1
ATOM 1561 C C . LEU B 1 33 ? -4.695 6.027 9.039 1 98.44 33 LEU B C 1
ATOM 1563 O O . LEU B 1 33 ? -4.184 4.906 9.016 1 98.44 33 LEU B O 1
ATOM 1567 N N . ALA B 1 34 ? -5.809 6.281 9.578 1 98.38 34 ALA B N 1
ATOM 1568 C CA . ALA B 1 34 ? -6.812 5.254 9.828 1 98.38 34 ALA B CA 1
ATOM 1569 C C . ALA B 1 34 ? -7.793 5.152 8.656 1 98.38 34 ALA B C 1
ATOM 1571 O O . ALA B 1 34 ? -8.508 6.109 8.359 1 98.38 34 ALA B O 1
ATOM 1572 N N . ILE B 1 35 ? -7.867 4.043 7.977 1 97.88 35 ILE B N 1
ATOM 1573 C CA . ILE B 1 35 ? -8.742 3.818 6.832 1 97.88 35 ILE B CA 1
ATOM 1574 C C . ILE B 1 35 ? -9.734 2.701 7.152 1 97.88 35 ILE B C 1
ATOM 1576 O O . ILE B 1 35 ? -9.336 1.547 7.332 1 97.88 35 ILE B O 1
ATOM 1580 N N . ASN B 1 36 ? -10.984 3.043 7.105 1 95.44 36 ASN B N 1
ATOM 1581 C CA . ASN B 1 36 ? -12.016 2.07 7.465 1 95.44 36 ASN B CA 1
ATOM 1582 C C . ASN B 1 36 ? -12.57 1.367 6.23 1 95.44 36 ASN B C 1
ATOM 1584 O O . ASN B 1 36 ? -12.625 1.953 5.148 1 95.44 36 ASN B O 1
ATOM 1588 N N . ARG B 1 37 ? -12.852 0.185 6.492 1 91.75 37 ARG B N 1
ATOM 1589 C CA . ARG B 1 37 ? -13.516 -0.621 5.477 1 91.75 37 ARG B CA 1
ATOM 1590 C C . ARG B 1 37 ? -14.75 -1.313 6.047 1 91.75 37 ARG B C 1
ATOM 1592 O O . ARG B 1 37 ? -14.688 -1.913 7.121 1 91.75 37 ARG B O 1
ATOM 1599 N N . TYR B 1 38 ? -15.828 -1.157 5.254 1 87.62 38 TYR B N 1
ATOM 1600 C CA . TYR B 1 38 ? -17.062 -1.839 5.629 1 87.62 38 TYR B CA 1
ATOM 1601 C C . TYR B 1 38 ? -17.359 -2.984 4.672 1 87.62 38 TYR B C 1
ATOM 1603 O O . TYR B 1 38 ? -17.281 -2.82 3.451 1 87.62 38 TYR B O 1
ATOM 1611 N N . TYR B 1 39 ? -17.625 -4.156 5.305 1 82.31 39 TYR B N 1
ATOM 1612 C CA . TYR B 1 39 ? -17.938 -5.285 4.434 1 82.31 39 TYR B CA 1
ATOM 1613 C C . TYR B 1 39 ? -18.922 -6.238 5.113 1 82.31 39 TYR B C 1
ATOM 1615 O O . TYR B 1 39 ? -19.078 -6.219 6.336 1 82.31 39 TYR B O 1
ATOM 1623 N N . ALA B 1 40 ? -19.719 -6.809 4.23 1 78.62 40 ALA B N 1
ATOM 1624 C CA . ALA B 1 40 ? -20.703 -7.762 4.727 1 78.62 40 ALA B CA 1
ATOM 1625 C C . ALA B 1 40 ? -20.047 -9.062 5.164 1 78.62 40 ALA B C 1
ATOM 1627 O O . ALA B 1 40 ? -19.312 -9.688 4.391 1 78.62 40 ALA B O 1
ATOM 1628 N N . GLY B 1 41 ? -20.094 -9.398 6.43 1 71.81 41 GLY B N 1
ATOM 1629 C CA . GLY B 1 41 ? -19.562 -10.648 6.938 1 71.81 41 GLY B CA 1
ATOM 1630 C C . GLY B 1 41 ? -20.438 -11.844 6.609 1 71.81 41 GLY B C 1
ATOM 1631 O O . GLY B 1 41 ? -21.375 -11.734 5.828 1 71.81 41 GLY B O 1
ATOM 1632 N N . ASP B 1 42 ? -20 -13.078 6.984 1 68.25 42 ASP B N 1
ATOM 1633 C CA . ASP B 1 42 ? -20.719 -14.328 6.742 1 68.25 42 ASP B CA 1
ATOM 1634 C C . ASP B 1 42 ? -22.156 -14.242 7.23 1 68.25 42 ASP B C 1
ATOM 1636 O O . ASP B 1 42 ? -23.062 -14.781 6.59 1 68.25 42 ASP B O 1
ATOM 1640 N N . ASN B 1 43 ? -22.375 -13.586 8.305 1 68.5 43 ASN B N 1
ATOM 1641 C CA . ASN B 1 43 ? -23.719 -13.547 8.867 1 68.5 43 ASN B CA 1
ATOM 1642 C C . ASN B 1 43 ? -24.438 -12.25 8.508 1 68.5 43 ASN B C 1
ATOM 1644 O O . ASN B 1 43 ? -25.297 -11.789 9.258 1 68.5 43 ASN B O 1
ATOM 1648 N N . SER B 1 44 ? -24.031 -11.766 7.449 1 68.06 44 SER B N 1
ATOM 1649 C CA . SER B 1 44 ? -24.703 -10.57 6.953 1 68.06 44 SER B CA 1
ATOM 1650 C C . SER B 1 44 ? -24.5 -9.391 7.898 1 68.06 44 SER B C 1
ATOM 1652 O O . SER B 1 44 ? -25.234 -8.398 7.82 1 68.06 44 SER B O 1
ATOM 1654 N N . GLU B 1 45 ? -23.781 -9.672 8.953 1 76.94 45 GLU B N 1
ATOM 1655 C CA . GLU B 1 45 ? -23.5 -8.539 9.828 1 76.94 45 GLU B CA 1
ATOM 1656 C C . GLU B 1 45 ? -22.359 -7.684 9.281 1 76.94 45 GLU B C 1
ATOM 1658 O O . GLU B 1 45 ? -21.375 -8.211 8.773 1 76.94 45 GLU B O 1
ATOM 1663 N N . ARG B 1 46 ? -22.641 -6.484 9.211 1 80.81 46 ARG B N 1
ATOM 1664 C CA . ARG B 1 46 ? -21.656 -5.512 8.766 1 80.81 46 ARG B CA 1
ATOM 1665 C C . ARG B 1 46 ? -20.422 -5.52 9.672 1 80.81 46 ARG B C 1
ATOM 1667 O O . ARG B 1 46 ? -20.562 -5.441 10.898 1 80.81 46 ARG B O 1
ATOM 1674 N N . GLN B 1 47 ? -19.297 -5.91 9.062 1 86.5 47 GLN B N 1
ATOM 1675 C CA . GLN B 1 47 ? -18.031 -5.891 9.797 1 86.5 47 GLN B CA 1
ATOM 1676 C C . GLN B 1 47 ? -17.172 -4.695 9.383 1 86.5 47 GLN B C 1
ATOM 1678 O O . GLN B 1 47 ? -17.25 -4.238 8.242 1 86.5 47 GLN B O 1
ATOM 1683 N N . GLU B 1 48 ? -16.594 -4.133 10.367 1 87.81 48 GLU B N 1
ATOM 1684 C CA . GLU B 1 48 ? -15.703 -2.992 10.133 1 87.81 48 GLU B CA 1
ATOM 1685 C C . GLU B 1 48 ? -14.25 -3.346 10.445 1 87.81 48 GLU B C 1
ATOM 1687 O O . GLU B 1 48 ? -13.969 -4.016 11.445 1 87.81 48 GLU B O 1
ATOM 1692 N N . GLU B 1 49 ? -13.438 -2.967 9.539 1 92 49 GLU B N 1
ATOM 1693 C CA . GLU B 1 49 ? -12 -3.121 9.734 1 92 49 GLU B CA 1
ATOM 1694 C C . GLU B 1 49 ? -11.258 -1.81 9.477 1 92 49 GLU B C 1
ATOM 1696 O O . GLU B 1 49 ? -11.594 -1.08 8.539 1 92 49 GLU B O 1
ATOM 1701 N N . THR B 1 50 ? -10.266 -1.518 10.375 1 95.94 50 THR B N 1
ATOM 1702 C CA . THR B 1 50 ? -9.445 -0.326 10.195 1 95.94 50 THR B CA 1
ATOM 1703 C C . THR B 1 50 ? -8.016 -0.705 9.828 1 95.94 50 THR B C 1
ATOM 1705 O O . THR B 1 50 ? -7.41 -1.565 10.469 1 95.94 50 THR B O 1
ATOM 1708 N N . THR B 1 51 ? -7.578 -0.128 8.789 1 97.94 51 THR B N 1
ATOM 1709 C CA . THR B 1 51 ? -6.18 -0.279 8.398 1 97.94 51 THR B CA 1
ATOM 1710 C C . THR B 1 51 ? -5.387 0.986 8.719 1 97.94 51 THR B C 1
ATOM 1712 O O . THR B 1 51 ? -5.762 2.082 8.289 1 97.94 51 THR B O 1
ATOM 1715 N N . PHE B 1 52 ? -4.328 0.8 9.477 1 97.88 52 PHE B N 1
ATOM 1716 C CA . PHE B 1 52 ? -3.441 1.922 9.758 1 97.88 52 PHE B CA 1
ATOM 1717 C C . PHE B 1 52 ? -2.266 1.939 8.789 1 97.88 52 PHE B C 1
ATOM 1719 O O . PHE B 1 52 ? -1.57 0.934 8.633 1 97.88 52 PHE B O 1
ATOM 1726 N N . VAL B 1 53 ? -2.084 3.031 8.164 1 98.56 53 VAL B N 1
ATOM 1727 C CA . VAL B 1 53 ? -1.054 3.135 7.137 1 98.56 53 VAL B CA 1
ATOM 1728 C C . VAL B 1 53 ? -0.132 4.312 7.445 1 98.56 53 VAL B C 1
ATOM 1730 O O . VAL B 1 53 ? -0.595 5.441 7.621 1 98.56 53 VAL B O 1
ATOM 1733 N N . ASP B 1 54 ? 1.159 4.047 7.465 1 98.56 54 ASP B N 1
ATOM 1734 C CA . ASP B 1 54 ? 2.156 5.109 7.562 1 98.56 54 ASP B CA 1
ATOM 1735 C C . ASP B 1 54 ? 2.43 5.73 6.195 1 98.56 54 ASP B C 1
ATOM 1737 O O . ASP B 1 54 ? 2.725 5.02 5.23 1 98.56 54 ASP B O 1
ATOM 1741 N N . VAL B 1 55 ? 2.336 7.012 6.129 1 98.81 55 VAL B N 1
ATOM 1742 C CA . VAL B 1 55 ? 2.574 7.762 4.898 1 98.81 55 VAL B CA 1
ATOM 1743 C C . VAL B 1 55 ? 3.672 8.797 5.129 1 98.81 55 VAL B C 1
ATOM 1745 O O . VAL B 1 55 ? 3.621 9.562 6.09 1 98.81 55 VAL B O 1
ATOM 1748 N N . THR B 1 56 ? 4.645 8.844 4.262 1 98.88 56 THR B N 1
ATOM 1749 C CA . THR B 1 56 ? 5.684 9.859 4.285 1 98.88 56 THR B CA 1
ATOM 1750 C C . THR B 1 56 ? 5.512 10.844 3.129 1 98.88 56 THR B C 1
ATOM 1752 O O . THR B 1 56 ? 5.348 10.43 1.979 1 98.88 56 THR B O 1
ATOM 1755 N N . LEU B 1 57 ? 5.508 12.062 3.402 1 98.88 57 LEU B N 1
ATOM 1756 C CA . LEU B 1 57 ? 5.406 13.148 2.43 1 98.88 57 LEU B CA 1
ATOM 1757 C C . LEU B 1 57 ? 6.699 13.953 2.377 1 98.88 57 LEU B C 1
ATOM 1759 O O . LEU B 1 57 ? 7.324 14.203 3.41 1 98.88 57 LEU B O 1
ATOM 1763 N N . TRP B 1 58 ? 7.043 14.391 1.195 1 98.56 58 TRP B N 1
ATOM 1764 C CA . TRP B 1 58 ? 8.273 15.156 1.01 1 98.56 58 TRP B CA 1
ATOM 1765 C C . TRP B 1 58 ? 7.973 16.516 0.385 1 98.56 58 TRP B C 1
ATOM 1767 O O . TRP B 1 58 ? 6.91 16.719 -0.206 1 98.56 58 TRP B O 1
ATOM 1777 N N . ASN B 1 59 ? 8.883 17.453 0.635 1 98.12 59 ASN B N 1
ATOM 1778 C CA . ASN B 1 59 ? 8.875 18.75 -0.025 1 98.12 59 ASN B CA 1
ATOM 1779 C C . ASN B 1 59 ? 7.555 19.484 0.191 1 98.12 59 ASN B C 1
ATOM 1781 O O . ASN B 1 59 ? 7.109 19.641 1.329 1 98.12 59 ASN B O 1
ATOM 1785 N N . ARG B 1 60 ? 6.984 19.953 -0.86 1 98.31 60 ARG B N 1
ATOM 1786 C CA . ARG B 1 60 ? 5.789 20.781 -0.754 1 98.31 60 ARG B CA 1
ATOM 1787 C C . ARG B 1 60 ? 4.656 20.016 -0.069 1 98.31 60 ARG B C 1
ATOM 1789 O O . ARG B 1 60 ? 3.93 20.594 0.749 1 98.31 60 ARG B O 1
ATOM 1796 N N . GLN B 1 61 ? 4.465 18.766 -0.386 1 98.69 61 GLN B N 1
ATOM 1797 C CA . GLN B 1 61 ? 3.406 17.969 0.223 1 98.69 61 GLN B CA 1
ATOM 1798 C C . GLN B 1 61 ? 3.609 17.844 1.73 1 98.69 61 GLN B C 1
ATOM 1800 O O . GLN B 1 61 ? 2.641 17.828 2.492 1 98.69 61 GLN B O 1
ATOM 1805 N N . ALA B 1 62 ? 4.863 17.734 2.119 1 98.88 62 ALA B N 1
ATOM 1806 C CA . ALA B 1 62 ? 5.195 17.672 3.541 1 98.88 62 ALA B CA 1
ATOM 1807 C C . ALA B 1 62 ? 4.77 18.953 4.25 1 98.88 62 ALA B C 1
ATOM 1809 O O . ALA B 1 62 ? 4.176 18.906 5.332 1 98.88 62 ALA B O 1
ATOM 1810 N N . GLU B 1 63 ? 5.086 20 3.65 1 98.69 63 GLU B N 1
ATOM 1811 C CA . GLU B 1 63 ? 4.75 21.281 4.234 1 98.69 63 GLU B CA 1
ATOM 1812 C C . GLU B 1 63 ? 3.236 21.484 4.309 1 98.69 63 GLU B C 1
ATOM 1814 O O . GLU B 1 63 ? 2.715 21.969 5.316 1 98.69 63 GLU B O 1
ATOM 1819 N N . VAL B 1 64 ? 2.602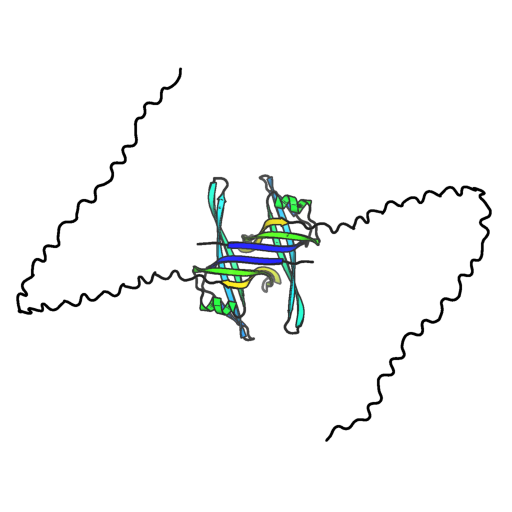 21.125 3.24 1 98.31 64 VAL B N 1
ATOM 1820 C CA . VAL B 1 64 ? 1.147 21.234 3.211 1 98.31 64 VAL B CA 1
ATOM 1821 C C . VAL B 1 64 ? 0.541 20.422 4.344 1 98.31 64 VAL B C 1
ATOM 1823 O O . VAL B 1 64 ? -0.285 20.922 5.109 1 98.31 64 VAL B O 1
ATOM 1826 N N . ALA B 1 65 ? 0.928 19.219 4.488 1 98.69 65 ALA B N 1
ATOM 1827 C CA . ALA B 1 65 ? 0.393 18.359 5.535 1 98.69 65 ALA B CA 1
ATOM 1828 C C . ALA B 1 65 ? 0.722 18.891 6.922 1 98.69 65 ALA B C 1
ATOM 1830 O O . ALA B 1 65 ? -0.146 18.953 7.797 1 98.69 65 ALA B O 1
ATOM 1831 N N . GLY B 1 66 ? 1.951 19.266 7.121 1 98.38 66 GLY B N 1
ATOM 1832 C CA . GLY B 1 66 ? 2.398 19.766 8.414 1 98.38 66 GLY B CA 1
ATOM 1833 C C . GLY B 1 66 ? 1.673 21.016 8.852 1 98.38 66 GLY B C 1
ATOM 1834 O O . GLY B 1 66 ? 1.431 21.219 10.039 1 98.38 66 GLY B O 1
ATOM 1835 N N . ASN B 1 67 ? 1.26 21.828 7.898 1 97.5 67 ASN B N 1
ATOM 1836 C CA . ASN B 1 67 ? 0.713 23.141 8.211 1 97.5 67 ASN B CA 1
ATOM 1837 C C . ASN B 1 67 ? -0.812 23.109 8.273 1 97.5 67 ASN B C 1
ATOM 1839 O O . ASN B 1 67 ? -1.425 23.938 8.961 1 97.5 67 ASN B O 1
ATOM 1843 N N . TYR B 1 68 ? -1.381 22.141 7.551 1 97.56 68 TYR B N 1
ATOM 1844 C CA . TYR B 1 68 ? -2.82 22.297 7.371 1 97.56 68 TYR B CA 1
ATOM 1845 C C . TYR B 1 68 ? -3.572 21.094 7.93 1 97.56 68 TYR B C 1
ATOM 1847 O O . TYR B 1 68 ? -4.801 21.125 8.062 1 97.56 68 TYR B O 1
ATOM 1855 N N . LEU B 1 69 ? -2.883 20.031 8.234 1 97.75 69 LEU B N 1
ATOM 1856 C CA . LEU B 1 69 ? -3.564 18.859 8.766 1 97.75 69 LEU B CA 1
ATOM 1857 C C . LEU B 1 69 ? -3.357 18.75 10.273 1 97.75 69 LEU B C 1
ATOM 1859 O O . LEU B 1 69 ? -2.4 19.312 10.82 1 97.75 69 LEU B O 1
ATOM 1863 N N . SER B 1 70 ? -4.293 18.078 10.906 1 98 70 SER B N 1
ATOM 1864 C CA . SER B 1 70 ? -4.246 17.766 12.328 1 98 70 SER B CA 1
ATOM 1865 C C . SER B 1 70 ? -4.879 16.406 12.609 1 98 70 SER B C 1
ATOM 1867 O O . SER B 1 70 ? -5.539 15.828 11.742 1 98 70 SER B O 1
ATOM 1869 N N . LYS B 1 71 ? -4.633 15.961 13.805 1 97.81 71 LYS B N 1
ATOM 1870 C CA . LYS B 1 71 ? -5.266 14.711 14.219 1 97.81 71 LYS B CA 1
ATOM 1871 C C . LYS B 1 71 ? -6.762 14.719 13.914 1 97.81 71 LYS B C 1
ATOM 1873 O O . LYS B 1 71 ? -7.441 15.719 14.141 1 97.81 71 LYS B O 1
ATOM 1878 N N . GLY B 1 72 ? -7.211 13.555 13.383 1 96.69 72 GLY B N 1
ATOM 1879 C CA . GLY B 1 72 ? -8.641 13.406 13.141 1 96.69 72 GLY B CA 1
ATOM 1880 C C . GLY B 1 72 ? -9.07 13.938 11.789 1 96.69 72 GLY B C 1
ATOM 1881 O O . GLY B 1 72 ? -10.156 13.609 11.305 1 96.69 72 GLY B O 1
ATOM 1882 N N . ARG B 1 73 ? -8.266 14.773 11.117 1 96 73 ARG B N 1
ATOM 1883 C CA . ARG B 1 73 ? -8.609 15.336 9.812 1 96 73 ARG B CA 1
ATOM 1884 C C . ARG B 1 73 ? -8.461 14.297 8.711 1 96 73 ARG B C 1
ATOM 1886 O O . ARG B 1 73 ? -7.523 13.5 8.727 1 96 73 ARG B O 1
ATOM 1893 N N . GLY B 1 74 ? -9.438 14.406 7.816 1 96.81 74 GLY B N 1
ATOM 1894 C CA . GLY B 1 74 ? -9.391 13.531 6.656 1 96.81 74 GLY B CA 1
ATOM 1895 C C . GLY B 1 74 ? -8.492 14.047 5.555 1 96.81 74 GLY B C 1
ATOM 1896 O O . GLY B 1 74 ? -8.359 15.266 5.371 1 96.81 74 GLY B O 1
ATOM 1897 N N . VAL B 1 75 ? -7.938 13.109 4.77 1 98.06 75 VAL B N 1
ATOM 1898 C CA . VAL B 1 75 ? -7.07 13.508 3.664 1 98.06 75 VAL B CA 1
ATOM 1899 C C . VAL B 1 75 ? -7.074 12.422 2.588 1 98.06 75 VAL B C 1
ATOM 1901 O O . VAL B 1 75 ? -7.172 11.234 2.895 1 98.06 75 VAL B O 1
ATOM 1904 N N . PHE B 1 76 ? -7.039 12.852 1.398 1 98.69 76 PHE B N 1
ATOM 1905 C CA . PHE B 1 76 ? -6.785 11.977 0.264 1 98.69 76 PHE B CA 1
ATOM 1906 C C . PHE B 1 76 ? -5.297 11.93 -0.068 1 98.69 76 PHE B C 1
ATOM 1908 O O . PHE B 1 76 ? -4.641 12.977 -0.136 1 98.69 76 PHE B O 1
ATOM 1915 N N . VAL B 1 77 ? -4.699 10.719 -0.234 1 98.81 77 VAL B N 1
ATOM 1916 C CA . VAL B 1 77 ? -3.287 10.547 -0.56 1 98.81 77 VAL B CA 1
ATOM 1917 C C . VAL B 1 77 ? -3.15 9.727 -1.84 1 98.81 77 VAL B C 1
ATOM 1919 O O . VAL B 1 77 ? -3.725 8.641 -1.955 1 98.81 77 VAL B O 1
ATOM 1922 N N . GLU B 1 78 ? -2.541 10.25 -2.787 1 98.94 78 GLU B N 1
ATOM 1923 C CA . GLU B 1 78 ? -2.027 9.531 -3.947 1 98.94 78 GLU B CA 1
ATOM 1924 C C . GLU B 1 78 ? -0.52 9.32 -3.846 1 98.94 78 GLU B C 1
ATOM 1926 O O . GLU B 1 78 ? 0.231 10.281 -3.635 1 98.94 78 GLU B O 1
ATOM 1931 N N . GLY B 1 79 ? -0.038 8.086 -4.055 1 98.81 79 GLY B N 1
ATOM 1932 C CA . GLY B 1 79 ? 1.391 7.852 -3.92 1 98.81 79 GLY B CA 1
ATOM 1933 C C . GLY B 1 79 ? 1.819 6.48 -4.41 1 98.81 79 GLY B C 1
ATOM 1934 O O . GLY B 1 79 ? 1.295 5.984 -5.41 1 98.81 79 GLY B O 1
ATOM 1935 N N . ARG B 1 80 ? 2.828 5.961 -3.742 1 98.56 80 ARG B N 1
ATOM 1936 C CA . ARG B 1 80 ? 3.406 4.668 -4.102 1 98.56 80 ARG B CA 1
ATOM 1937 C C . ARG B 1 80 ? 3.898 3.926 -2.863 1 98.56 80 ARG B C 1
ATOM 1939 O O . ARG B 1 80 ? 4.195 4.547 -1.84 1 98.56 80 ARG B O 1
ATOM 1946 N N . LEU B 1 81 ? 4.008 2.625 -3.02 1 98.69 81 LEU B N 1
ATOM 1947 C CA . LEU B 1 81 ? 4.594 1.813 -1.958 1 98.69 81 LEU B CA 1
ATOM 1948 C C . LEU B 1 81 ? 6.117 1.885 -1.995 1 98.69 81 LEU B C 1
ATOM 1950 O O . LEU B 1 81 ? 6.715 1.913 -3.074 1 98.69 81 LEU B O 1
ATOM 1954 N N . GLN B 1 82 ? 6.695 1.895 -0.92 1 98.12 82 GLN B N 1
ATOM 1955 C CA . GLN B 1 82 ? 8.141 1.833 -0.754 1 98.12 82 GLN B CA 1
ATOM 1956 C C . GLN B 1 82 ? 8.523 0.895 0.387 1 98.12 82 GLN B C 1
ATOM 1958 O O . GLN B 1 82 ? 7.906 0.917 1.451 1 98.12 82 GLN B O 1
ATOM 1963 N N . LEU B 1 83 ? 9.484 0.071 0.188 1 97.38 83 LEU B N 1
ATOM 1964 C CA . LEU B 1 83 ? 9.992 -0.823 1.222 1 97.38 83 LEU B CA 1
ATOM 1965 C C . LEU B 1 83 ? 11.266 -0.258 1.853 1 97.38 83 LEU B C 1
ATOM 1967 O O . LEU B 1 83 ? 12.305 -0.173 1.195 1 97.38 83 LEU B O 1
ATOM 1971 N N . ASP B 1 84 ? 11.148 0.072 3.09 1 95.06 84 ASP B N 1
ATOM 1972 C CA . ASP B 1 84 ? 12.32 0.533 3.83 1 95.06 84 ASP B CA 1
ATOM 1973 C C . ASP B 1 84 ? 13.062 -0.64 4.469 1 95.06 84 ASP B C 1
ATOM 1975 O O . ASP B 1 84 ? 12.445 -1.603 4.922 1 95.06 84 ASP B O 1
ATOM 1979 N N . SER B 1 85 ? 14.375 -0.513 4.469 1 93.56 85 SER B N 1
ATOM 1980 C CA . SER B 1 85 ? 15.203 -1.538 5.098 1 93.56 85 SER B CA 1
ATOM 1981 C C . SER B 1 85 ? 16.266 -0.917 5.992 1 93.56 85 SER B C 1
ATOM 1983 O O . SER B 1 85 ? 16.859 0.109 5.645 1 93.56 85 SER B O 1
ATOM 1985 N N . TRP B 1 86 ? 16.359 -1.531 7.145 1 90.75 86 TRP B N 1
ATOM 1986 C CA . TRP B 1 86 ? 17.406 -1.083 8.055 1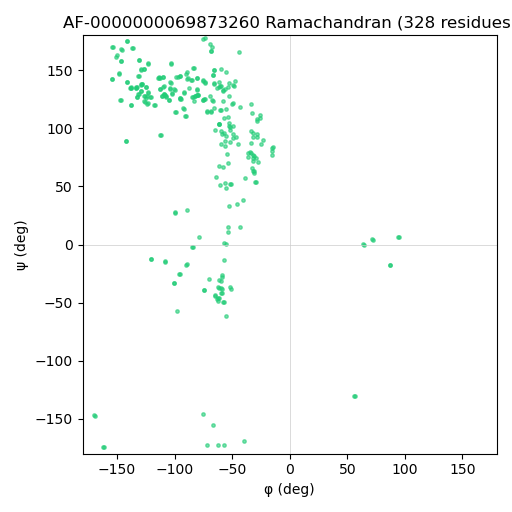 90.75 86 TRP B CA 1
ATOM 1987 C C . TRP B 1 86 ? 17.891 -2.229 8.945 1 90.75 86 TRP B C 1
ATOM 1989 O O . TRP B 1 86 ? 17.297 -3.309 8.945 1 90.75 86 TRP B O 1
ATOM 1999 N N . GLU B 1 87 ? 19.078 -1.975 9.523 1 88.75 87 GLU B N 1
ATOM 2000 C CA . GLU B 1 87 ? 19.625 -2.969 10.445 1 88.75 87 GLU B CA 1
ATOM 2001 C C . GLU B 1 87 ? 19.281 -2.627 11.891 1 88.75 87 GLU B C 1
ATOM 2003 O O . GLU B 1 87 ? 19.531 -1.505 12.344 1 88.75 87 GLU B O 1
ATOM 2008 N N . ASP B 1 88 ? 18.641 -3.695 12.5 1 80.44 88 ASP B N 1
ATOM 2009 C CA . ASP B 1 88 ? 18.359 -3.506 13.914 1 80.44 88 ASP B CA 1
ATOM 2010 C C . ASP B 1 88 ? 19.641 -3.477 14.742 1 80.44 88 ASP B C 1
ATOM 2012 O O . ASP B 1 88 ? 20.406 -4.438 14.734 1 80.44 88 ASP B O 1
ATOM 2016 N N . LYS B 1 89 ? 20.016 -2.379 15.367 1 75.06 89 LYS B N 1
ATOM 2017 C CA . LYS B 1 89 ? 21.266 -2.195 16.094 1 75.06 89 LYS B CA 1
ATOM 2018 C C . LYS B 1 89 ? 21.375 -3.201 17.234 1 75.06 89 LYS B C 1
ATOM 2020 O O . LYS B 1 89 ? 22.484 -3.678 17.547 1 75.06 89 LYS B O 1
ATOM 2025 N N . ALA B 1 90 ? 20.344 -3.508 17.891 1 72.88 90 ALA B N 1
ATOM 2026 C CA . ALA B 1 90 ? 20.391 -4.387 19.062 1 72.88 90 ALA B CA 1
ATOM 2027 C C . ALA B 1 90 ? 20.594 -5.84 18.641 1 72.88 90 ALA B C 1
ATOM 2029 O O . ALA B 1 90 ? 21.375 -6.57 19.266 1 72.88 90 ALA B O 1
ATOM 2030 N N . SER B 1 91 ? 19.969 -6.219 17.594 1 76.75 91 SER B N 1
ATOM 2031 C CA . SER B 1 91 ? 19.953 -7.633 17.234 1 76.75 91 SER B CA 1
ATOM 2032 C C . SER B 1 91 ? 20.828 -7.895 16 1 76.75 91 SER B C 1
ATOM 2034 O O . SER B 1 91 ? 21.188 -9.039 15.734 1 76.75 91 SER B O 1
ATOM 2036 N N . GLY B 1 92 ? 21.156 -6.777 15.336 1 79.31 92 GLY B N 1
ATOM 2037 C CA . GLY B 1 92 ? 21.906 -6.941 14.102 1 79.31 92 GLY B CA 1
ATOM 2038 C C . GLY B 1 92 ? 21.078 -7.512 12.969 1 79.31 92 GLY B C 1
ATOM 2039 O O . GLY B 1 92 ? 21.594 -7.828 11.906 1 79.31 92 GLY B O 1
ATOM 2040 N N . GLN B 1 93 ? 19.828 -7.66 13.289 1 84.69 93 GLN B N 1
ATOM 2041 C CA . GLN B 1 93 ? 18.953 -8.258 12.281 1 84.69 93 GLN B CA 1
ATOM 2042 C C . GLN B 1 93 ? 18.422 -7.203 11.312 1 84.69 93 GLN B C 1
ATOM 2044 O O . GLN B 1 93 ? 18.141 -6.074 11.719 1 84.69 93 GLN B O 1
ATOM 2049 N N . LYS B 1 94 ? 18.344 -7.625 10.023 1 89.88 94 LYS B N 1
ATOM 2050 C CA . LYS B 1 94 ? 17.766 -6.754 9 1 89.88 94 LYS B CA 1
ATOM 2051 C C . LYS B 1 94 ? 16.25 -6.656 9.133 1 89.88 94 LYS B C 1
ATOM 2053 O O . LYS B 1 94 ? 15.57 -7.676 9.258 1 89.88 94 LYS B O 1
ATOM 2058 N N . ARG B 1 95 ? 15.797 -5.383 9.234 1 90.44 95 ARG B N 1
ATOM 2059 C CA . ARG B 1 95 ? 14.359 -5.148 9.344 1 90.44 95 ARG B CA 1
ATOM 2060 C C . ARG B 1 95 ? 13.828 -4.418 8.109 1 90.44 95 ARG B C 1
ATOM 2062 O O . ARG B 1 95 ? 14.562 -3.678 7.457 1 90.44 95 ARG B O 1
ATOM 2069 N N . THR B 1 96 ? 12.633 -4.809 7.734 1 93.44 96 THR B N 1
ATOM 2070 C CA . THR B 1 96 ? 11.984 -4.141 6.617 1 93.44 96 THR B CA 1
ATOM 2071 C C . THR B 1 96 ? 10.594 -3.648 7.016 1 93.44 96 THR B C 1
ATOM 2073 O O . THR B 1 96 ? 9.969 -4.211 7.914 1 93.44 96 THR B O 1
ATOM 2076 N N . LYS B 1 97 ? 10.164 -2.576 6.363 1 95.56 97 LYS B N 1
ATOM 2077 C CA . LYS B 1 97 ? 8.82 -2.035 6.57 1 95.56 97 LYS B CA 1
ATOM 2078 C C . LYS B 1 97 ? 8.273 -1.422 5.285 1 95.56 97 LYS B C 1
ATOM 2080 O O . LYS B 1 97 ? 8.922 -0.573 4.668 1 95.56 97 LYS B O 1
ATOM 2085 N N . LEU B 1 98 ? 7.125 -1.902 4.895 1 97.94 98 LEU B N 1
ATOM 2086 C CA . LEU B 1 98 ? 6.426 -1.304 3.764 1 97.94 98 LEU B CA 1
ATOM 2087 C C . LEU B 1 98 ? 5.672 -0.049 4.191 1 97.94 98 LEU B C 1
ATOM 2089 O O . LEU B 1 98 ? 5.012 -0.043 5.234 1 97.94 98 LEU B O 1
ATOM 2093 N N . ARG B 1 99 ? 5.797 1.011 3.432 1 98.25 99 ARG B N 1
ATOM 2094 C CA . ARG B 1 99 ? 5.082 2.254 3.699 1 98.25 99 ARG B CA 1
ATOM 2095 C C . ARG B 1 99 ? 4.617 2.906 2.4 1 98.25 99 ARG B C 1
ATOM 2097 O O . ARG B 1 99 ? 4.938 2.43 1.311 1 98.25 99 ARG B O 1
ATOM 2104 N N . VAL B 1 100 ? 3.885 3.967 2.58 1 98.88 100 VAL B N 1
ATOM 2105 C CA . VAL B 1 100 ? 3.438 4.738 1.426 1 98.88 100 VAL B CA 1
ATOM 2106 C C . VAL B 1 100 ? 4.207 6.055 1.353 1 98.88 100 VAL B C 1
ATOM 2108 O O . VAL B 1 100 ? 4.316 6.773 2.35 1 98.88 100 VAL B O 1
ATOM 2111 N N . ILE B 1 101 ? 4.789 6.305 0.206 1 98.75 101 ILE B N 1
ATOM 2112 C CA . ILE B 1 101 ? 5.285 7.641 -0.113 1 98.75 101 ILE B CA 1
ATOM 2113 C C . ILE B 1 101 ? 4.184 8.445 -0.801 1 98.75 101 ILE B C 1
ATOM 2115 O O . ILE B 1 101 ? 3.758 8.109 -1.908 1 98.75 101 ILE B O 1
ATOM 2119 N N . GLY B 1 102 ? 3.686 9.445 -0.088 1 98.8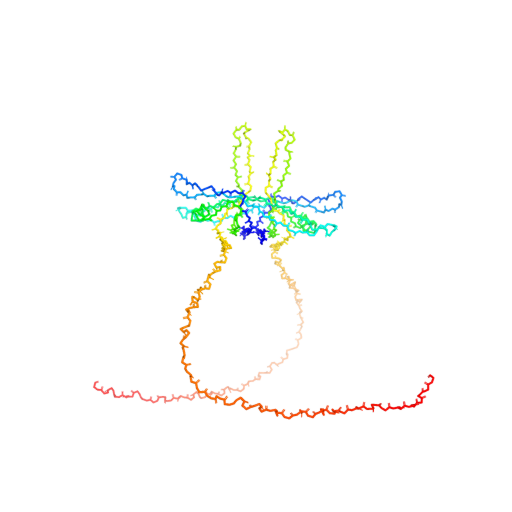1 102 GLY B N 1
ATOM 2120 C CA . GLY B 1 102 ? 2.67 10.305 -0.673 1 98.81 102 GLY B CA 1
ATOM 2121 C C . GLY B 1 102 ? 3.23 11.289 -1.684 1 98.81 102 GLY B C 1
ATOM 2122 O O . GLY B 1 102 ? 4.105 12.094 -1.355 1 98.81 102 GLY B O 1
ATOM 2123 N N . GLU B 1 103 ? 2.738 11.297 -2.857 1 98.31 103 GLU B N 1
ATOM 2124 C CA . GLU B 1 103 ? 3.193 12.18 -3.932 1 98.31 103 GLU B CA 1
ATOM 2125 C C . GLU B 1 103 ? 2.258 13.375 -4.102 1 98.31 103 GLU B C 1
ATOM 2127 O O . GLU B 1 103 ? 2.686 14.445 -4.531 1 98.31 103 GLU B O 1
ATOM 2132 N N . ASN B 1 104 ? 0.998 13.156 -3.855 1 98.62 104 ASN B N 1
ATOM 2133 C CA . ASN B 1 104 ? -0.025 14.195 -3.867 1 98.62 104 ASN B CA 1
ATOM 2134 C C . ASN B 1 104 ? -1.05 13.984 -2.756 1 98.62 104 ASN B C 1
ATOM 2136 O O . ASN B 1 104 ? -1.456 12.852 -2.484 1 98.62 104 ASN B O 1
ATOM 2140 N N . ILE B 1 105 ? -1.426 15.086 -2.162 1 98.56 105 ILE B N 1
ATOM 2141 C CA . ILE B 1 105 ? -2.498 14.977 -1.178 1 98.56 105 ILE B CA 1
ATOM 2142 C C . ILE B 1 105 ? -3.58 16.016 -1.481 1 98.56 105 ILE B C 1
ATOM 2144 O O . ILE B 1 105 ? -3.303 17.047 -2.088 1 98.56 105 ILE B O 1
ATOM 2148 N N . GLN B 1 106 ? -4.727 15.727 -1.149 1 97.94 106 GLN B N 1
ATOM 2149 C CA . GLN B 1 106 ? -5.859 16.641 -1.224 1 97.94 106 GLN B CA 1
ATOM 2150 C C . GLN B 1 106 ? -6.543 16.781 0.133 1 97.94 106 GLN B C 1
ATOM 2152 O O . GLN B 1 106 ? -6.93 15.789 0.746 1 97.94 106 GLN B O 1
ATOM 2157 N N . LEU B 1 107 ? -6.699 17.953 0.545 1 96.5 107 LEU B N 1
ATOM 2158 C CA . LEU B 1 107 ? -7.355 18.266 1.81 1 96.5 107 LEU B CA 1
ATOM 2159 C C . LEU B 1 107 ? -8.859 18.453 1.611 1 96.5 107 LEU B C 1
ATOM 2161 O O . LEU B 1 107 ? -9.297 18.859 0.538 1 96.5 107 LEU B O 1
ATOM 2165 N N . PHE B 1 108 ? -9.562 18.078 2.568 1 93.38 108 PHE B N 1
ATOM 2166 C CA . PHE B 1 108 ? -11 18.297 2.52 1 93.38 108 PHE B CA 1
ATOM 2167 C C . PHE B 1 108 ? -11.391 19.562 3.277 1 93.38 108 PHE B C 1
ATOM 2169 O O . PHE B 1 108 ? -10.75 19.922 4.273 1 93.38 108 PHE B O 1
ATOM 2176 N N . PRO B 1 109 ? -12.398 20.266 2.748 1 86.44 109 PRO B N 1
ATOM 2177 C CA . PRO B 1 109 ? -12.836 21.484 3.443 1 86.44 109 PRO B CA 1
ATOM 2178 C C . PRO B 1 109 ? -13.32 21.203 4.863 1 86.44 109 PRO B C 1
ATOM 2180 O O . PRO B 1 109 ? -13.883 20.141 5.129 1 86.44 109 PRO B O 1
ATOM 2183 N N . ARG B 1 110 ? -12.906 22.031 5.758 1 76.31 110 ARG B N 1
ATOM 2184 C CA . ARG B 1 110 ? -13.461 21.938 7.105 1 76.31 110 ARG B CA 1
ATOM 2185 C C . ARG B 1 110 ? -14.961 22.188 7.102 1 76.31 110 ARG B C 1
ATOM 2187 O O . ARG B 1 110 ? -15.477 22.938 6.273 1 76.31 110 ARG B O 1
ATOM 2194 N N . GLY B 1 111 ? -15.719 21.188 7.219 1 59.91 111 GLY B N 1
ATOM 2195 C CA . GLY B 1 111 ? -17.109 21.578 7.34 1 59.91 111 GLY B CA 1
ATOM 2196 C C . GLY B 1 111 ? -17.297 22.953 7.953 1 59.91 111 GLY B C 1
ATOM 2197 O O . GLY B 1 111 ? -16.844 23.203 9.078 1 59.91 111 GLY B O 1
ATOM 2198 N N . GLY B 1 112 ? -16.984 23.953 7.297 1 50 112 GLY B N 1
ATOM 2199 C CA . GLY B 1 112 ? -17.406 25.234 7.848 1 50 112 GLY B CA 1
ATOM 2200 C C . GLY B 1 112 ? -18.672 25.125 8.68 1 50 112 GLY B C 1
ATOM 2201 O O . GLY B 1 112 ? -19.516 24.266 8.422 1 50 112 GLY B O 1
ATOM 2202 N N . GLU B 1 113 ? -18.609 25.25 10.008 1 45.12 113 GLU B N 1
ATOM 2203 C CA . GLU B 1 113 ? -19.859 25.812 10.508 1 45.12 113 GLU B CA 1
ATOM 2204 C C . GLU B 1 113 ? -20.516 26.688 9.453 1 45.12 113 GLU B C 1
ATOM 2206 O O . GLU B 1 113 ? -19.859 27.516 8.805 1 45.12 113 GLU B O 1
ATOM 2211 N N . GLY B 1 114 ? -21.406 26.188 8.609 1 42.53 114 GLY B N 1
ATOM 2212 C CA . GLY B 1 114 ? -22.234 27.141 7.898 1 42.53 114 GLY B CA 1
ATOM 2213 C C . GLY B 1 114 ? -22.188 28.531 8.484 1 42.53 114 GLY B C 1
ATOM 2214 O O . GLY B 1 114 ? -22.406 28.719 9.688 1 42.53 114 GLY B O 1
ATOM 2215 N N . ASP B 1 115 ? -21.297 29.281 8.18 1 40.34 115 ASP B N 1
ATOM 2216 C CA . ASP B 1 115 ? -21.719 30.672 8.344 1 40.34 115 ASP B CA 1
ATOM 2217 C C . ASP B 1 115 ? -23.219 30.828 8.102 1 40.34 115 ASP B C 1
ATOM 2219 O O . ASP B 1 115 ? -23.672 30.688 6.965 1 40.34 115 ASP B O 1
ATOM 2223 N N . MET B 1 116 ? -24.141 30.203 8.93 1 39.59 116 MET B N 1
ATOM 2224 C CA . MET B 1 116 ? -25.375 30.953 8.969 1 39.59 116 MET B CA 1
ATOM 2225 C C . MET B 1 116 ? -25.125 32.438 8.758 1 39.59 116 MET B C 1
ATOM 2227 O O . MET B 1 116 ? -24.594 33.125 9.641 1 39.59 116 MET B O 1
ATOM 2231 N N . GLY B 1 117 ? -24.453 32.875 7.707 1 39.97 117 GLY B N 1
ATOM 2232 C CA . GLY B 1 117 ? -24.719 34.25 7.359 1 39.97 117 GLY B CA 1
ATOM 2233 C C . GLY B 1 117 ? -25.969 34.812 8.016 1 39.97 117 GLY B C 1
ATOM 2234 O O . GLY B 1 117 ? -27.047 34.219 7.883 1 39.97 117 GLY B O 1
ATOM 2235 N N . GLY B 1 118 ? -25.828 35.25 9.234 1 40.56 118 GLY B N 1
ATOM 2236 C CA . GLY B 1 118 ? -26.828 36.125 9.836 1 40.56 118 GLY B CA 1
ATOM 2237 C C . GLY B 1 118 ? -27.625 36.906 8.82 1 40.56 118 GLY B C 1
ATOM 2238 O O . GLY B 1 118 ? -27.047 37.594 7.961 1 40.56 118 GLY B O 1
ATOM 2239 N N . ALA B 1 119 ? -28.703 36.375 8.281 1 42.5 119 ALA B N 1
ATOM 2240 C CA . ALA B 1 119 ? -29.641 37.312 7.668 1 42.5 119 ALA B CA 1
ATOM 2241 C C . ALA B 1 119 ? -29.516 38.688 8.297 1 42.5 119 ALA B C 1
ATOM 2243 O O . ALA B 1 119 ? -29.406 38.844 9.516 1 42.5 119 ALA B O 1
ATOM 2244 N N . PRO B 1 120 ? -29 39.656 7.645 1 42.16 120 PRO B N 1
ATOM 2245 C CA . PRO B 1 120 ? -29.094 41 8.219 1 42.16 120 PRO B CA 1
ATOM 2246 C C . PRO B 1 120 ? -30.359 41.219 9.047 1 42.16 120 PRO B C 1
ATOM 2248 O O . PRO B 1 120 ? -31.453 40.812 8.617 1 42.16 120 PRO B O 1
ATOM 2251 N N . ARG B 1 121 ? -30.312 41 10.289 1 36.25 121 ARG B N 1
ATOM 2252 C CA . ARG B 1 121 ? -31.422 41.531 11.086 1 36.25 121 ARG B CA 1
ATOM 2253 C C . ARG B 1 121 ? -31.969 42.812 10.484 1 36.25 121 ARG B C 1
ATOM 2255 O O . ARG B 1 121 ? -31.297 43.844 10.516 1 36.25 121 ARG B O 1
ATOM 2262 N N . GLN B 1 122 ? -32.688 42.688 9.32 1 35.53 122 GLN B N 1
ATOM 2263 C CA . GLN B 1 122 ? -33.531 43.844 8.977 1 35.53 122 GLN B CA 1
ATOM 2264 C C . GLN B 1 122 ? -34.094 44.5 10.227 1 35.53 122 GLN B C 1
ATOM 2266 O O . GLN B 1 122 ? -34.875 43.906 10.961 1 35.53 122 GLN B O 1
ATOM 2271 N N . GLN B 1 123 ? -33.281 45.312 10.898 1 32.84 123 GLN B N 1
ATOM 2272 C CA . GLN B 1 123 ? -33.812 46.281 11.836 1 32.84 123 GLN B CA 1
ATOM 2273 C C . GLN B 1 123 ? -35.125 46.875 11.359 1 32.84 123 GLN B C 1
ATOM 2275 O O . GLN B 1 123 ? -35.188 47.594 10.359 1 32.84 123 GLN B O 1
ATOM 2280 N N . TYR B 1 124 ? -36.25 46.031 11.484 1 35.44 124 TYR B N 1
ATOM 2281 C CA . TYR B 1 124 ? -37.594 46.594 11.375 1 35.44 124 TYR B CA 1
ATOM 2282 C C . TYR B 1 124 ? -37.625 48.031 11.938 1 35.44 124 TYR B C 1
ATOM 2284 O O . TYR B 1 124 ? -37.5 48.219 13.148 1 35.44 124 TYR B O 1
ATOM 2292 N N . GLN B 1 125 ? -36.906 48.969 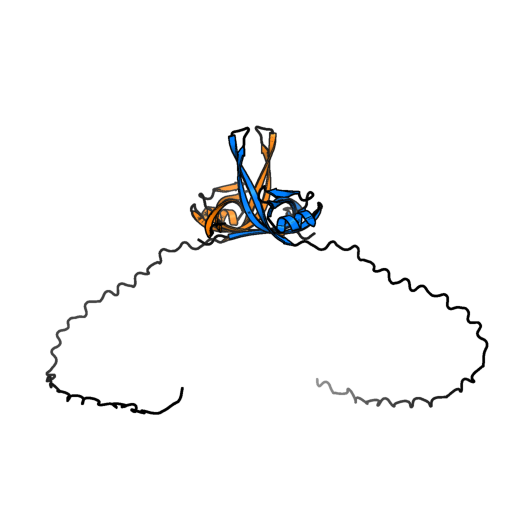11.273 1 30.62 125 GLN B N 1
ATOM 2293 C CA . GLN B 1 125 ? -37.219 50.375 11.578 1 30.62 125 GLN B CA 1
ATOM 2294 C C . GLN B 1 125 ? -38.688 50.531 11.906 1 30.62 125 GLN B C 1
ATOM 2296 O O . GLN B 1 125 ? -39.562 50.031 11.195 1 30.62 125 GLN B O 1
ATOM 2301 N N . ASN B 1 126 ? -39.031 50.875 13.156 1 32.16 126 ASN B N 1
ATOM 2302 C CA . ASN B 1 126 ? -40.281 51.375 13.727 1 32.16 126 ASN B CA 1
ATOM 2303 C C . ASN B 1 126 ? -41 52.312 12.766 1 32.16 126 ASN B C 1
ATOM 2305 O O . ASN B 1 126 ? -40.469 53.375 12.406 1 32.16 126 ASN B O 1
ATOM 2309 N N . ALA B 1 127 ? -41.719 51.688 11.727 1 32.47 127 ALA B N 1
ATOM 2310 C CA . ALA B 1 127 ? -42.594 52.531 10.922 1 32.47 127 ALA B CA 1
ATOM 2311 C C . ALA B 1 127 ? -43.219 53.656 11.781 1 32.47 127 ALA B C 1
ATOM 2313 O O . ALA B 1 127 ? -43.656 53.375 12.898 1 32.47 127 ALA B O 1
ATOM 2314 N N . PRO B 1 128 ? -43 54.812 11.445 1 33.03 128 PRO B N 1
ATOM 2315 C CA . PRO B 1 128 ? -43.562 56.031 12.055 1 33.03 128 PRO B CA 1
ATOM 2316 C C . PRO B 1 128 ? -45.094 55.938 12.211 1 33.03 128 PRO B C 1
ATOM 2318 O O . PRO B 1 128 ? -45.781 55.5 11.297 1 33.03 128 PRO B O 1
ATOM 2321 N N . ARG B 1 129 ? -45.625 55.531 13.359 1 30.83 129 ARG B N 1
ATOM 2322 C CA . ARG B 1 129 ? -47.062 55.594 13.617 1 30.83 129 ARG B CA 1
ATOM 2323 C C . ARG B 1 129 ? -47.656 56.906 13.078 1 30.83 129 ARG B C 1
ATOM 2325 O O . ARG B 1 129 ? -47.656 57.906 13.773 1 30.83 129 ARG B O 1
ATOM 2332 N N . SER B 1 130 ? -47.188 57.406 11.898 1 28.5 130 SER B N 1
ATOM 2333 C CA . SER B 1 130 ? -47.938 58.656 11.664 1 28.5 130 SER B CA 1
ATOM 2334 C C . SER B 1 130 ? -49.438 58.438 11.75 1 28.5 130 SER B C 1
ATOM 2336 O O . SER B 1 130 ? -49.938 57.375 11.375 1 28.5 130 SER B O 1
ATOM 2338 N N . ASN B 1 131 ? -50.156 59.375 12.383 1 27.05 131 ASN B N 1
ATOM 2339 C CA . ASN B 1 131 ? -51.438 59.906 12.891 1 27.05 131 ASN B CA 1
ATOM 2340 C C . ASN B 1 131 ? -52.469 60.062 11.781 1 27.05 131 ASN B C 1
ATOM 2342 O O . ASN B 1 131 ? -53.469 60.75 11.945 1 27.05 131 ASN B O 1
ATOM 2346 N N . ASN B 1 132 ? -51.969 59.969 10.469 1 24.7 132 ASN B N 1
ATOM 2347 C CA . ASN B 1 132 ? -52.875 60.812 9.695 1 24.7 132 ASN B CA 1
ATOM 2348 C C . ASN B 1 132 ? -54.312 60.312 9.781 1 24.7 132 ASN B C 1
ATOM 2350 O O . ASN B 1 132 ? -54.562 59.094 9.859 1 24.7 132 ASN B O 1
ATOM 2354 N N . TYR B 1 133 ? -55.25 61.25 9.664 1 24.33 133 TYR B N 1
ATOM 2355 C CA . TYR B 1 133 ? -56.656 61.562 9.977 1 24.33 133 TYR B CA 1
ATOM 2356 C C . TYR B 1 133 ? -57.594 60.719 9.133 1 24.33 133 TYR B C 1
ATOM 2358 O O . TYR B 1 133 ? -58.812 60.812 9.289 1 24.33 133 TYR B O 1
ATOM 2366 N N . GLY B 1 134 ? -57.062 60.344 7.82 1 25.61 134 GLY B N 1
ATOM 2367 C CA . GLY B 1 134 ? -58.156 60.625 6.902 1 25.61 134 GLY B CA 1
ATOM 2368 C C . GLY B 1 134 ? -59.438 59.906 7.238 1 25.61 134 GLY B C 1
ATOM 2369 O O . GLY B 1 134 ? -59.438 58.969 8.039 1 25.61 134 GLY B O 1
ATOM 2370 N N . GLN B 1 135 ? -60.406 60.062 6.27 1 23.92 135 GLN B N 1
ATOM 2371 C CA . GLN B 1 135 ? -61.844 60.156 6.062 1 23.92 135 GLN B CA 1
ATOM 2372 C C . GLN B 1 135 ? -62.531 58.781 6.266 1 23.92 135 GLN B C 1
ATOM 2374 O O . GLN B 1 135 ? -61.875 57.75 6.262 1 23.92 135 GLN B O 1
ATOM 2379 N N . SER B 1 136 ? -63.844 58.75 5.93 1 29.16 136 SER B N 1
ATOM 2380 C CA . SER B 1 136 ? -65.25 58.344 6.145 1 29.16 136 SER B CA 1
ATOM 2381 C C . SER B 1 136 ? -65.5 57 5.465 1 29.16 136 SER B C 1
ATOM 2383 O O . SER B 1 136 ? -66.062 56.969 4.352 1 29.16 136 SER B O 1
ATOM 2385 N N . ARG B 1 137 ? -64.625 56.125 5.297 1 27.42 137 ARG B N 1
ATOM 2386 C CA . ARG B 1 137 ? -65.062 55.125 4.301 1 27.42 137 ARG B CA 1
ATOM 2387 C C . ARG B 1 137 ? -66.312 54.438 4.723 1 27.42 137 ARG B C 1
ATOM 2389 O O . ARG B 1 137 ? -66.375 53.781 5.766 1 27.42 137 ARG B O 1
ATOM 2396 N N . PRO B 1 138 ? -67.438 55.062 4.379 1 27.06 138 PRO B N 1
ATOM 2397 C CA . PRO B 1 138 ? -68.625 54.344 4.977 1 27.06 138 PRO B CA 1
ATOM 2398 C C . PRO B 1 138 ? -68.562 52.844 4.703 1 27.06 138 PRO B C 1
ATOM 2400 O O . PRO B 1 138 ? -68 52.438 3.701 1 27.06 138 PRO B O 1
ATOM 2403 N N . ALA B 1 139 ? -68.562 52.094 5.688 1 28.27 139 ALA B N 1
ATOM 2404 C CA . ALA B 1 139 ? -68.438 50.656 5.883 1 28.27 139 ALA B CA 1
ATOM 2405 C C . ALA B 1 139 ? -69.438 49.906 5.016 1 28.27 139 ALA B C 1
ATOM 2407 O O . ALA B 1 139 ? -70.5 49.5 5.48 1 28.27 139 ALA B O 1
ATOM 2408 N N . GLN B 1 140 ? -69.688 50.531 3.818 1 24.84 140 GLN B N 1
ATOM 2409 C CA . GLN B 1 140 ? -70.938 49.906 3.334 1 24.84 140 GLN B CA 1
ATOM 2410 C C . GLN B 1 140 ? -70.812 48.375 3.297 1 24.84 140 GLN B C 1
ATOM 2412 O O . GLN B 1 140 ? -69.812 47.844 2.807 1 24.84 140 GLN B O 1
ATOM 2417 N N . ASN B 1 141 ? -71.5 47.719 4.176 1 26.08 141 ASN B N 1
ATOM 2418 C CA . ASN B 1 141 ? -71.75 46.312 4.508 1 26.08 141 ASN B CA 1
ATOM 2419 C C . ASN B 1 141 ? -72.062 45.5 3.262 1 26.08 141 ASN B C 1
ATOM 2421 O O . ASN B 1 141 ? -73.25 45.469 2.83 1 26.08 141 ASN B O 1
ATOM 2425 N N . TYR B 1 142 ? -71.5 45.75 2.16 1 24.45 142 TYR B N 1
ATOM 2426 C CA . TYR B 1 142 ? -72.062 45.125 0.981 1 24.45 142 TYR B CA 1
ATOM 2427 C C . TYR B 1 142 ? -72.125 43.625 1.158 1 24.45 142 TYR B C 1
ATOM 2429 O O . TYR B 1 142 ? -71.125 42.938 1.293 1 24.45 142 TYR B O 1
ATOM 2437 N N . ASN B 1 143 ? -73.312 43.156 1.635 1 28.45 143 ASN B N 1
ATOM 2438 C CA . ASN B 1 143 ? -73.812 41.781 1.89 1 28.45 143 ASN B CA 1
ATOM 2439 C C . ASN B 1 143 ? -73.625 40.906 0.659 1 28.45 143 ASN B C 1
ATOM 2441 O O . ASN B 1 143 ? -74.375 41.062 -0.322 1 28.45 143 ASN B O 1
ATOM 2445 N N . PRO B 1 144 ? -72.625 40.75 0.056 1 31.34 144 PRO B N 1
ATOM 2446 C CA . PRO B 1 144 ? -72.812 40.156 -1.267 1 31.34 144 PRO B CA 1
ATOM 2447 C C . PRO B 1 144 ? -73.625 38.844 -1.213 1 31.34 144 PRO B C 1
ATOM 2449 O O . PRO B 1 144 ? -73.5 38.125 -0.231 1 31.34 144 PRO B O 1
ATOM 2452 N N . PRO B 1 145 ? -74.688 38.531 -1.911 1 31.33 145 PRO B N 1
ATOM 2453 C CA . PRO B 1 145 ? -75.75 37.562 -1.883 1 31.33 145 PRO B CA 1
ATOM 2454 C C . PRO B 1 145 ? -75.312 36.125 -1.863 1 31.33 145 PRO B C 1
ATOM 2456 O O . PRO B 1 145 ? -74.125 35.844 -2.256 1 31.33 145 PRO B O 1
ATOM 2459 N N . PRO B 1 146 ? -75.938 35.219 -1.299 1 30.09 146 PRO B N 1
ATOM 2460 C CA . PRO B 1 146 ? -75.75 33.781 -0.981 1 30.09 146 PRO B CA 1
ATOM 2461 C C . PRO B 1 146 ? -75.375 32.969 -2.207 1 30.09 146 PRO B C 1
ATOM 2463 O O . PRO B 1 146 ? -75.938 33.156 -3.291 1 30.09 146 PRO B O 1
ATOM 2466 N N . MET B 1 147 ? -74.25 32.688 -2.434 1 28.33 147 MET B N 1
ATOM 2467 C CA . MET B 1 147 ? -73.875 32 -3.65 1 28.33 147 MET B CA 1
ATOM 2468 C C . MET B 1 147 ? -74.625 30.672 -3.779 1 28.33 147 MET B C 1
ATOM 2470 O O . MET B 1 147 ? -74.688 29.891 -2.83 1 28.33 147 MET B O 1
ATOM 2474 N N . PRO B 1 148 ? -75.562 30.391 -4.613 1 29.8 148 PRO B N 1
ATOM 2475 C CA . PRO B 1 148 ? -76.562 29.297 -4.777 1 29.8 148 PRO B CA 1
ATOM 2476 C C . PRO B 1 148 ? -75.875 27.922 -4.789 1 29.8 148 PRO B C 1
ATOM 2478 O O . PRO B 1 148 ? -74.688 27.812 -5.117 1 29.8 148 PRO B O 1
ATOM 2481 N N . PRO B 1 149 ? -76.312 26.891 -4.133 1 29.75 149 PRO B N 1
ATOM 2482 C CA . PRO B 1 149 ? -75.938 25.5 -3.934 1 29.75 149 PRO B CA 1
ATOM 2483 C C . PRO B 1 149 ? -75.562 24.797 -5.246 1 29.75 149 PRO B C 1
ATOM 2485 O O . PRO B 1 149 ? -76.312 24.953 -6.234 1 29.75 149 PRO B O 1
ATOM 2488 N N . THR B 1 150 ? -74.5 24.797 -5.746 1 25.22 150 THR B N 1
ATOM 2489 C CA . THR B 1 150 ? -74.312 24.141 -7.027 1 25.22 150 THR B CA 1
ATOM 2490 C C . THR B 1 150 ? -74.625 22.656 -6.949 1 25.22 150 THR B C 1
ATOM 2492 O O . THR B 1 150 ? -74.062 21.922 -6.137 1 25.22 150 THR B O 1
ATOM 2495 N N . ASN B 1 151 ? -75.812 22.188 -7.457 1 25.28 151 ASN B N 1
ATOM 2496 C CA . ASN B 1 151 ? -76.5 20.906 -7.625 1 25.28 151 ASN B CA 1
ATOM 2497 C C . ASN B 1 151 ? -75.625 19.891 -8.367 1 25.28 151 ASN B C 1
ATOM 2499 O O . ASN B 1 151 ? -76.125 18.812 -8.734 1 25.28 151 ASN B O 1
ATOM 2503 N N . GLN B 1 152 ? -74.312 19.891 -8.625 1 23.23 152 GLN B N 1
ATOM 2504 C CA . GLN B 1 152 ? -74.25 19.141 -9.883 1 23.23 152 GLN B CA 1
ATOM 2505 C C . GLN B 1 152 ? -74.75 17.719 -9.703 1 23.23 152 GLN B C 1
ATOM 2507 O O . GLN B 1 152 ? -74.75 17.172 -8.594 1 23.23 152 GLN B O 1
ATOM 2512 N N . PRO B 1 153 ? -74.625 16.797 -10.766 1 26.23 153 PRO B N 1
ATOM 2513 C CA . PRO B 1 153 ? -75.438 15.688 -11.289 1 26.23 153 PRO B CA 1
ATOM 2514 C C . PRO B 1 153 ? -75.188 14.398 -10.492 1 26.23 153 PRO B C 1
ATOM 2516 O O . PRO B 1 153 ? -74.125 14.18 -9.906 1 26.23 153 PRO B O 1
ATOM 2519 N N . SER B 1 154 ? -76.25 13.844 -9.945 1 27.27 154 SER B N 1
ATOM 2520 C CA . SER B 1 154 ? -76.625 12.57 -9.375 1 27.27 154 SER B CA 1
ATOM 2521 C C . SER B 1 154 ? -76.375 11.422 -10.344 1 27.27 154 SER B C 1
ATOM 2523 O O . SER B 1 154 ? -77.25 10.57 -10.57 1 27.27 154 SER B O 1
ATOM 2525 N N . ASN B 1 155 ? -75.25 11.242 -11.008 1 25.27 155 ASN B N 1
ATOM 2526 C CA . ASN B 1 155 ? -75.375 10.156 -11.969 1 25.27 155 ASN B CA 1
ATOM 2527 C C . ASN B 1 155 ? -75.75 8.852 -11.297 1 25.27 155 ASN B C 1
ATOM 2529 O O . ASN B 1 155 ? -75.062 8.344 -10.438 1 25.27 155 ASN B O 1
ATOM 2533 N N . ASP B 1 156 ? -77.062 8.531 -11.258 1 24.12 156 ASP B N 1
ATOM 2534 C CA . ASP B 1 156 ? -77.812 7.324 -10.992 1 24.12 156 ASP B CA 1
ATOM 2535 C C . ASP B 1 156 ? -77.312 6.152 -11.844 1 24.12 156 ASP B C 1
ATOM 2537 O O . ASP B 1 156 ? -77.625 6.094 -13.047 1 24.12 156 ASP B O 1
ATOM 2541 N N . PHE B 1 157 ? -76 5.816 -11.875 1 25.48 157 PHE B N 1
ATOM 2542 C CA . PHE B 1 157 ? -75.812 4.633 -12.703 1 25.48 157 PHE B CA 1
ATOM 2543 C C . PHE B 1 157 ? -76.812 3.553 -12.352 1 25.48 157 PHE B C 1
ATOM 2545 O O . PHE B 1 157 ? -77.25 3.443 -11.195 1 25.48 157 PHE B O 1
ATOM 2552 N N . GLY B 1 158 ? -77.375 2.797 -13.383 1 23.69 158 GLY B N 1
ATOM 2553 C CA . GLY B 1 158 ? -78.375 1.877 -13.883 1 23.69 158 GLY B CA 1
ATOM 2554 C C . GLY B 1 158 ? -78.312 0.523 -13.203 1 23.69 158 GLY B C 1
ATOM 2555 O O . GLY B 1 158 ? -77.312 0.092 -12.711 1 23.69 158 GLY B O 1
ATOM 2556 N N . ASP B 1 159 ? -79.438 0.023 -12.836 1 24.55 159 ASP B N 1
ATOM 2557 C CA . ASP B 1 159 ? -80.125 -1.173 -12.305 1 24.55 159 ASP B CA 1
ATOM 2558 C C . ASP B 1 159 ? -79.812 -2.383 -13.195 1 24.55 159 ASP B C 1
ATOM 2560 O O . ASP B 1 159 ? -80.562 -3.396 -13.102 1 24.55 159 ASP B O 1
ATOM 2564 N N . MET B 1 160 ? -78.875 -2.5 -14.219 1 25.2 160 MET B N 1
ATOM 2565 C CA . MET B 1 160 ? -79.312 -3.613 -15.062 1 25.2 160 MET B CA 1
ATOM 2566 C C . MET B 1 160 ? -79.25 -4.934 -14.305 1 25.2 160 MET B C 1
ATOM 2568 O O . MET B 1 160 ? -78.25 -5.223 -13.664 1 25.2 160 MET B O 1
ATOM 2572 N N . ASP B 1 161 ? -80.312 -5.648 -14.07 1 26.98 161 ASP B N 1
ATOM 2573 C CA . ASP B 1 161 ? -80.812 -6.945 -13.617 1 26.98 161 ASP B CA 1
ATOM 2574 C C . ASP B 1 161 ? -80.25 -8.078 -14.461 1 26.98 161 ASP B C 1
ATOM 2576 O O . ASP B 1 161 ? -80.688 -9.211 -14.398 1 26.98 161 ASP B O 1
ATOM 2580 N N . ASP B 1 162 ? -79.312 -7.867 -15.555 1 28.45 162 ASP B N 1
ATOM 2581 C CA . ASP B 1 162 ? -79.5 -8.977 -16.484 1 28.45 162 ASP B CA 1
ATOM 2582 C C . ASP B 1 162 ? -79.062 -10.297 -15.844 1 28.45 162 ASP B C 1
ATOM 2584 O O . ASP B 1 162 ? -78.375 -10.305 -14.852 1 28.45 162 ASP B O 1
ATOM 2588 N N . GLU B 1 163 ? -78.688 -11.289 -16.766 1 29.08 163 GLU B N 1
ATOM 2589 C CA . GLU B 1 163 ? -78.812 -12.672 -17.203 1 29.08 163 GLU B CA 1
ATOM 2590 C C . GLU B 1 163 ? -77.688 -13.531 -16.719 1 29.08 163 GLU B C 1
ATOM 2592 O O . GLU B 1 163 ? -77.875 -14.703 -16.375 1 29.08 163 GLU B O 1
ATOM 2597 N N . ILE B 1 164 ? -76.312 -13.195 -17.047 1 33.78 164 ILE B N 1
ATOM 2598 C CA . ILE B 1 164 ? -75.75 -14.297 -17.828 1 33.78 164 ILE B CA 1
ATOM 2599 C C . ILE B 1 164 ? -75.625 -15.531 -16.953 1 33.78 164 ILE B C 1
ATOM 2601 O O . ILE B 1 164 ? -75.25 -15.43 -15.781 1 33.78 164 ILE B O 1
ATOM 2605 N N . PRO B 1 165 ? -75.312 -16.656 -17.656 1 37.88 165 PRO B N 1
ATOM 2606 C CA . PRO B 1 165 ? -75.312 -18.109 -17.547 1 37.88 165 PRO B CA 1
ATOM 2607 C C . PRO B 1 165 ? -74.25 -18.625 -16.547 1 37.88 165 PRO B C 1
ATOM 2609 O O . PRO B 1 165 ? -73.312 -17.922 -16.219 1 37.88 165 PRO B O 1
ATOM 2612 N N . PHE B 1 166 ? -74.25 -20.062 -16.219 1 24.69 166 PHE B N 1
ATOM 2613 C CA . PHE B 1 166 ? -73.5 -21 -15.367 1 24.69 166 PHE B CA 1
ATOM 2614 C C . PHE B 1 166 ? -72 -20.969 -15.664 1 24.69 166 PHE B C 1
ATOM 2616 O O . PHE B 1 166 ? -71.625 -20.812 -16.812 1 24.69 166 PHE B O 1
#

Radius of gyration: 43.3 Å; Cα contacts (8 Å, |Δi|>4): 555; chains: 2; bounding box: 104×99×109 Å

pLDDT: mean 72.81, std 30.17, range [23.23, 98.94]

Nearest PDB structures (foldseek):
  2vw9-assembly1_B-2  TM=9.649E-01  e=1.298E-13  Helicobacter pylori 26695
  5odn-assembly1_E  TM=9.530E-01  e=3.135E-13  Salinibacter ruber DSM 13855
  5odn-assembly1_B  TM=9.141E-01  e=2.380E-13  Salinibacter ruber DSM 13855
  5odp-assembly1_A  TM=9.025E-01  e=1.658E-11  Salinibacter ruber DSM 13855
  2ihf-assembly1_A-2  TM=9.020E-01  e=7.342E-11  Thermus aquaticus

Solvent-accessible surface area (backbone atoms only — not comparable to full-atom values): 20071 Å² total; per-residue (Å²): 130,85,52,40,62,40,33,40,36,17,25,24,25,74,43,61,45,50,59,46,62,46,96,88,64,49,33,35,17,47,42,39,30,43,28,60,42,81,43,74,41,96,79,68,43,78,40,78,46,74,29,66,43,53,33,39,20,47,44,70,54,7,49,49,43,41,73,73,47,41,52,65,39,55,38,36,36,36,30,24,71,40,54,45,74,47,68,36,81,89,76,66,42,79,42,74,48,58,36,32,41,40,73,43,72,47,78,63,80,69,77,61,73,70,71,69,66,68,66,73,74,72,70,76,68,75,71,70,82,72,77,75,79,83,83,84,75,80,78,78,79,78,75,75,79,80,78,75,80,79,78,75,80,76,79,76,79,78,83,79,70,82,76,77,69,138,131,84,52,38,63,40,32,40,36,18,27,24,24,76,44,61,46,49,60,45,65,46,97,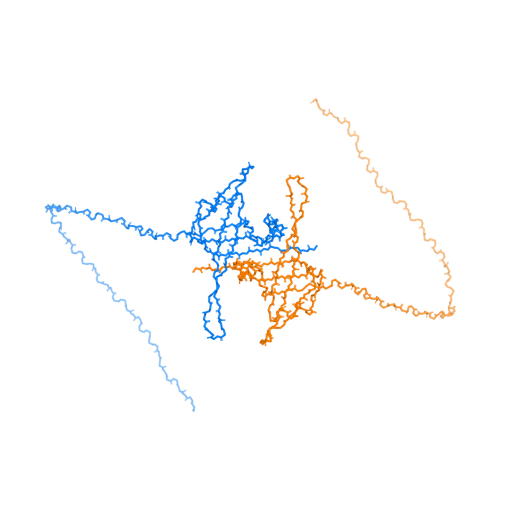88,64,47,33,35,18,47,42,40,30,43,27,59,43,80,42,75,40,97,79,67,44,79,40,76,46,74,28,66,44,53,33,40,21,47,44,70,54,6,49,50,43,42,72,71,46,40,51,65,41,55,40,37,35,36,28,25,72,41,56,44,74,48,68,36,82,88,75,66,42,80,42,73,49,59,37,34,41,40,75,43,71,46,78,62,78,68,77,60,72,68,72,69,66,70,66,75,75,73,70,75,68,78,71,74,81,73,76,80,75,77,86,77,70,74,74,72,74,75,73,75,75,82,78,76,82,80,72,78,84,72,82,72,80,79,78,83,76,82,77,85,84,135

Sequence (332 aa):
MANLNKVFLMGNLTADPELRYTPKGTAVTDIRLAINRYYAGDNSERQEETTFVDVTLWNRQAEVAGNYLSKGRGVFVEGRLQLDSWEDKASGQKRTKLRVIGENIQLFPRGGEGDMGGAPRQQYQNAPRSNNYGQSRPAQNYNPPPMPPTNQPSNDFGDMDDEIPFMANLNKVFLMGNLTADPELRYTPKGTAVTDIRLAINRYYAGDNSERQEETTFVDVTLWNRQAEVAGNYLSKGRGVFVEGRLQLDSWEDKASGQKRTKLRVIGENIQLFPRGGEGDMGGAPRQQYQNAPRSNNYGQSRPAQNYNPPPMPPTNQPSNDFGDMDDEIP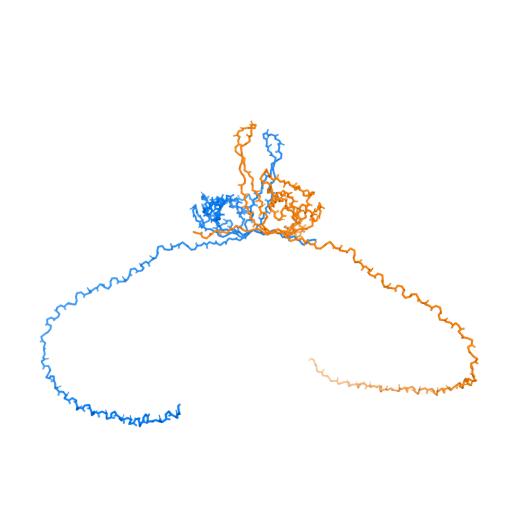F

Organism: Akkermansia muciniphila (strain ATCC BAA-835 / DSM 22959 / JCM 33894 / BCRC 81048 / CCUG 64013 / CIP 107961 / Muc) (NCBI:txid349741)

Secondary structure (DSSP, 8-state):
---EEEEEEEEEESS--EEEE-TTS-EEEEEEEEEEEEEE-TTS-EEEEEEEEEEEEEHHHHHHHHHH--TT-EEEEEEEEEEEEEE-TTT--EEEEEEEEEEEEEEPP----------------------------------PPP--------------------/---EEEEEEEEEESS--EEEE-TTS-EEEEEEEEEEEEEE-TTS-EEEEEEEEEEEEEHHHHHHHHHH--TT-EEEEEEEEEEEEEE-TTT--EEEEEEEEEEEEEEPP---------------------------------------------------------